Protein AF-A0A924TC15-F1 (afdb_monomer)

Radius of gyration: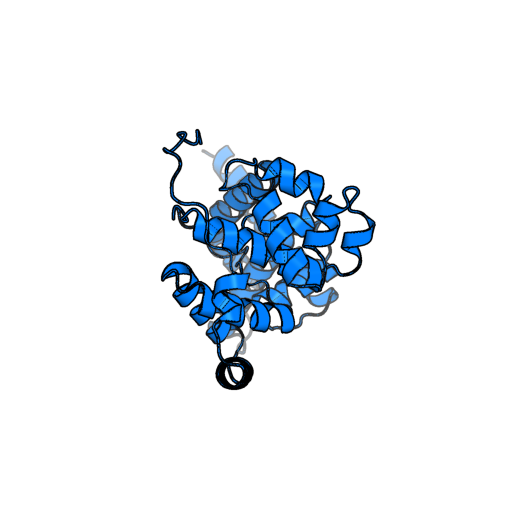 21.15 Å; Cα contacts (8 Å, |Δi|>4): 260; chains: 1; bounding box: 58×39×65 Å

Secondary structure (DSSP, 8-state):
--------PPPPPPHHHHHHTS-HHHHHHHHHHHHTS-HHHHHHHHHHHHHTT-HHHHHHHHHHHHHTT--SS-TTS---S----HHHHHHHHHHHHHHHHHH-TTGGGG---HHHHHHT-S-HHHHHHHHHHHHGGGTS-HHHHHHHTT--HHHHHH-SS---HHHHHHHHHHHHHHHHHHHHGGGGHHHHTTSTT--HHHHHHHHHHHHHHHHHHTTTTS-HHHHHHHHHHHHS----HHHHHHHHHHHHHHHHHHHHHHHHHHH--

Foldseek 3Di:
DDDDPDDDDDQADFLVVVQVPDDVVNLVVLLVVLVPDDLVVLLVQLVVCLVVVVLNSNVSSLVSLLVVVAQNPPLPDPPDPDDDDLNSLLSLLLSLLQSCLSVPVPLLVVQDDPLLSQCSDPPVVSVRVSSSVCCVSVPHDLVVSLVNSVDDLLSLSSGDNNDDPVSVVLSVVLSVCLVVLLVLVCVVVVVVVPDPPCDVVNVVVLSVLLSLLVSLCSSDVNQLVSSQSVSCSVPVDGDDSVRSNVSPVVSVVSVVVVVVVVVVVVVVD

Structure (mmCIF, N/CA/C/O backbone):
data_AF-A0A924TC15-F1
#
_entry.id   AF-A0A924TC15-F1
#
loop_
_atom_site.group_PDB
_atom_site.id
_atom_site.type_symbol
_atom_site.label_atom_id
_atom_site.label_alt_id
_atom_site.label_comp_id
_atom_site.label_asym_id
_atom_site.label_entity_id
_atom_site.label_seq_id
_atom_site.pdbx_PDB_ins_code
_atom_site.Cartn_x
_atom_site.Cartn_y
_atom_site.Cartn_z
_atom_site.occupancy
_atom_site.B_iso_or_equiv
_atom_site.auth_seq_id
_atom_site.auth_comp_id
_atom_site.auth_asym_id
_atom_site.auth_atom_id
_atom_site.pdbx_PDB_model_num
ATOM 1 N N . MET A 1 1 ? 20.883 8.774 8.644 1.00 39.97 1 MET A N 1
ATOM 2 C CA . MET A 1 1 ? 21.122 7.554 7.840 1.00 39.97 1 MET A CA 1
ATOM 3 C C . MET A 1 1 ? 21.986 7.964 6.662 1.00 39.97 1 MET A C 1
ATOM 5 O O . MET A 1 1 ? 21.478 8.424 5.647 1.00 39.97 1 MET A O 1
ATOM 9 N N . THR A 1 2 ? 23.293 7.932 6.878 1.00 28.11 2 THR A N 1
ATOM 10 C CA . THR A 1 2 ? 24.316 8.294 5.897 1.00 28.11 2 THR A CA 1
ATOM 11 C C . THR A 1 2 ? 24.522 7.062 5.023 1.00 28.11 2 THR A C 1
ATOM 13 O O . THR A 1 2 ? 24.913 6.015 5.531 1.00 28.11 2 THR A O 1
ATOM 16 N N . TYR A 1 3 ? 24.149 7.129 3.746 1.00 34.75 3 TYR A N 1
ATOM 17 C CA . TYR A 1 3 ? 24.368 6.014 2.826 1.00 34.75 3 TYR A CA 1
ATOM 18 C C . TYR A 1 3 ? 25.846 6.024 2.435 1.00 34.75 3 TYR A C 1
ATOM 20 O O . TYR A 1 3 ? 26.280 6.924 1.719 1.00 34.75 3 TYR A O 1
ATOM 28 N N . ALA A 1 4 ? 26.620 5.062 2.941 1.00 35.38 4 ALA A N 1
ATOM 29 C CA . ALA A 1 4 ? 27.976 4.825 2.466 1.00 35.38 4 ALA A CA 1
ATOM 30 C C . ALA A 1 4 ? 27.928 4.555 0.953 1.00 35.38 4 ALA A C 1
ATOM 32 O O . ALA A 1 4 ? 27.116 3.752 0.483 1.00 35.38 4 ALA A O 1
ATOM 33 N N . LEU A 1 5 ? 28.762 5.266 0.193 1.00 38.78 5 LEU A N 1
ATOM 34 C CA . LEU A 1 5 ? 28.903 5.079 -1.247 1.00 38.78 5 LEU A CA 1
ATOM 35 C C . LEU A 1 5 ? 29.581 3.726 -1.484 1.00 38.78 5 LEU A C 1
ATOM 37 O O . LEU A 1 5 ? 30.797 3.601 -1.408 1.00 38.78 5 LEU A O 1
ATOM 41 N N . SER A 1 6 ? 28.762 2.699 -1.705 1.00 38.88 6 SER A N 1
ATOM 42 C CA . SER A 1 6 ? 29.212 1.379 -2.136 1.00 38.88 6 SER A CA 1
ATOM 43 C C . SER A 1 6 ? 29.854 1.487 -3.523 1.00 38.88 6 SER A C 1
ATOM 45 O O . SER A 1 6 ? 29.351 2.203 -4.396 1.00 38.88 6 SER A O 1
ATOM 47 N N . THR A 1 7 ? 30.972 0.781 -3.701 1.00 47.69 7 THR A N 1
ATOM 48 C CA . THR A 1 7 ? 31.630 0.451 -4.974 1.00 47.69 7 THR A CA 1
ATOM 49 C C . THR A 1 7 ? 30.580 0.180 -6.062 1.00 47.69 7 THR A C 1
ATOM 51 O O . THR A 1 7 ? 29.562 -0.434 -5.739 1.00 47.69 7 THR A O 1
ATOM 54 N N . PRO A 1 8 ? 30.757 0.616 -7.328 1.00 51.06 8 PRO A N 1
ATOM 55 C CA . PRO A 1 8 ? 29.760 0.377 -8.370 1.00 51.06 8 PRO A CA 1
ATOM 56 C C . PRO A 1 8 ? 29.571 -1.130 -8.585 1.00 51.06 8 PRO A C 1
ATOM 58 O O . PRO A 1 8 ? 30.341 -1.775 -9.289 1.00 51.06 8 PRO A O 1
ATOM 61 N N . GLY A 1 9 ? 28.553 -1.689 -7.928 1.00 61.44 9 GLY A N 1
ATOM 62 C CA . GLY A 1 9 ? 28.076 -3.041 -8.165 1.00 61.44 9 GLY A CA 1
ATOM 63 C C . GLY A 1 9 ? 27.521 -3.170 -9.581 1.00 61.44 9 GLY A C 1
ATOM 64 O O . GLY A 1 9 ? 27.269 -2.169 -10.257 1.00 61.44 9 GLY A O 1
ATOM 65 N N . ALA A 1 10 ? 27.333 -4.411 -10.028 1.00 70.88 10 ALA A N 1
ATOM 66 C CA . ALA A 1 10 ? 26.709 -4.692 -11.315 1.00 70.88 10 ALA A CA 1
ATOM 67 C C . ALA A 1 10 ? 25.379 -3.917 -11.461 1.00 70.88 10 ALA A C 1
ATOM 69 O O . ALA A 1 10 ? 24.630 -3.806 -10.483 1.00 70.88 10 ALA A O 1
ATOM 70 N N . PRO A 1 11 ? 25.079 -3.372 -12.656 1.00 79.00 11 PRO A N 1
ATOM 71 C CA . PRO A 1 11 ? 23.856 -2.609 -12.879 1.00 79.00 11 PRO A CA 1
ATOM 72 C C . PRO A 1 11 ? 22.627 -3.475 -12.593 1.00 79.00 11 PRO A C 1
ATOM 74 O O . PRO A 1 11 ? 22.618 -4.675 -12.885 1.00 79.00 11 PRO A O 1
ATOM 77 N N . VAL A 1 12 ? 21.569 -2.869 -12.047 1.00 85.31 12 VAL A N 1
ATOM 78 C CA . VAL A 1 12 ? 20.345 -3.609 -11.713 1.00 85.31 12 VAL A CA 1
ATOM 79 C C . VAL A 1 12 ? 19.746 -4.235 -12.969 1.00 85.31 12 VAL A C 1
ATOM 81 O O . VAL A 1 12 ? 19.416 -3.541 -13.934 1.00 85.31 12 VAL A O 1
ATOM 84 N N . GLN A 1 13 ? 19.522 -5.552 -12.945 1.00 85.50 13 GLN A N 1
ATOM 85 C CA . GLN A 1 13 ? 18.836 -6.223 -14.044 1.00 85.50 13 GLN A CA 1
ATOM 86 C C . GLN A 1 13 ? 17.373 -5.734 -14.138 1.00 85.50 13 GLN A C 1
ATOM 88 O O . GLN A 1 13 ? 16.645 -5.817 -13.140 1.00 85.50 13 GLN A O 1
ATOM 93 N N . PRO A 1 14 ? 16.899 -5.259 -15.308 1.00 84.19 14 PRO A N 1
ATOM 94 C CA . PRO A 1 14 ? 15.526 -4.781 -15.464 1.00 84.19 14 PRO A CA 1
ATOM 95 C C . PRO A 1 14 ? 14.491 -5.910 -15.341 1.00 84.19 14 PRO A C 1
ATOM 97 O O . PRO A 1 14 ? 14.643 -6.959 -15.971 1.00 84.19 14 PRO A O 1
ATOM 100 N N . LEU A 1 15 ? 13.382 -5.657 -14.633 1.00 84.69 15 LEU A N 1
ATOM 101 C CA . LEU A 1 15 ? 12.249 -6.592 -14.521 1.00 84.69 15 LEU A CA 1
ATOM 102 C C . LEU A 1 15 ? 11.675 -7.003 -15.887 1.00 84.69 15 LEU A C 1
ATOM 104 O O . LEU A 1 15 ? 11.370 -8.174 -16.091 1.00 84.69 15 LEU A O 1
ATOM 108 N N . ALA A 1 16 ? 11.612 -6.074 -16.848 1.00 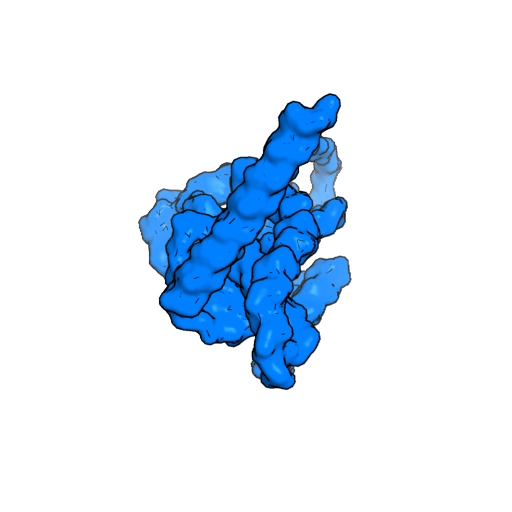82.12 16 ALA A N 1
ATOM 109 C CA . ALA A 1 16 ? 11.134 -6.354 -18.204 1.00 82.12 16 ALA A CA 1
ATOM 110 C C . ALA A 1 16 ? 11.874 -7.532 -18.863 1.00 82.12 16 ALA A C 1
ATOM 112 O O . ALA A 1 16 ? 11.246 -8.409 -19.450 1.00 82.12 16 ALA A O 1
ATOM 113 N N . ARG A 1 17 ? 13.207 -7.597 -18.713 1.00 84.12 17 ARG A N 1
ATOM 114 C CA . ARG A 1 17 ? 14.017 -8.690 -19.279 1.00 84.12 17 ARG A CA 1
ATOM 115 C C . ARG A 1 17 ? 13.732 -10.027 -18.605 1.00 84.12 17 ARG A C 1
ATOM 117 O O . ARG A 1 17 ? 13.800 -11.068 -19.247 1.00 84.12 17 ARG A O 1
ATOM 124 N N . LEU A 1 18 ? 13.416 -10.003 -17.312 1.00 82.94 18 LEU A N 1
ATOM 125 C CA . LEU A 1 18 ? 13.091 -11.210 -16.561 1.00 82.94 18 LEU A CA 1
ATOM 126 C C . LEU A 1 18 ? 11.758 -11.823 -17.010 1.00 82.94 18 LEU A C 1
ATOM 128 O O . LEU A 1 18 ? 11.625 -13.044 -16.975 1.00 82.94 18 LEU A O 1
ATOM 132 N N . VAL A 1 19 ? 10.801 -11.001 -17.447 1.00 78.19 19 VAL A N 1
ATOM 133 C CA . VAL A 1 19 ? 9.482 -11.470 -17.900 1.00 78.19 19 VAL A CA 1
ATOM 134 C C . VAL A 1 19 ? 9.447 -11.822 -19.383 1.00 78.19 19 VAL A C 1
ATOM 136 O O . VAL A 1 19 ? 8.769 -12.775 -19.746 1.00 78.19 19 VAL A O 1
ATOM 139 N N . GLN A 1 20 ? 10.237 -11.153 -20.229 1.00 82.88 20 GLN A N 1
ATOM 140 C CA . GLN A 1 20 ? 10.357 -11.499 -21.656 1.00 82.88 20 GLN A CA 1
ATOM 141 C C . GLN A 1 20 ? 10.799 -12.952 -21.902 1.00 82.88 20 GLN A C 1
ATOM 143 O O . GLN A 1 20 ? 10.477 -13.520 -22.938 1.00 82.88 20 GLN A O 1
ATOM 148 N N . GLY A 1 21 ? 11.517 -13.563 -20.956 1.00 80.38 21 GLY A N 1
ATOM 149 C CA . GLY A 1 21 ? 11.932 -14.966 -21.036 1.00 80.38 21 GLY A CA 1
ATOM 150 C C . GLY A 1 21 ? 10.896 -15.981 -20.537 1.00 80.38 21 GLY A C 1
ATOM 151 O O . GLY A 1 21 ? 11.237 -17.155 -20.400 1.00 80.38 21 GLY A O 1
ATOM 152 N N . ILE A 1 22 ? 9.677 -15.560 -20.184 1.00 84.69 22 ILE A N 1
ATOM 153 C CA . ILE A 1 22 ? 8.617 -16.461 -19.716 1.00 84.69 22 ILE A CA 1
ATOM 154 C C . ILE A 1 22 ? 7.722 -16.824 -20.899 1.00 84.69 22 ILE A C 1
ATOM 156 O O . ILE A 1 22 ? 7.193 -15.950 -21.581 1.00 84.69 22 ILE A O 1
ATOM 160 N N . ALA A 1 23 ? 7.539 -18.124 -21.120 1.00 87.75 23 ALA A N 1
ATOM 161 C CA . ALA A 1 23 ? 6.655 -18.618 -22.163 1.00 87.75 23 ALA A CA 1
ATOM 162 C C . ALA A 1 23 ? 5.187 -18.187 -21.896 1.00 87.75 23 ALA A C 1
ATOM 164 O O . ALA A 1 23 ? 4.758 -18.199 -20.735 1.00 87.75 23 ALA A O 1
ATOM 165 N N . PRO A 1 24 ? 4.417 -17.777 -22.926 1.00 87.75 24 PRO A N 1
ATOM 166 C CA . PRO A 1 24 ? 3.067 -17.236 -22.741 1.00 87.75 24 PRO A CA 1
ATOM 167 C C . PRO A 1 24 ? 2.095 -18.181 -22.021 1.00 87.75 24 PRO A C 1
ATOM 169 O O . PRO A 1 24 ? 1.327 -17.745 -21.168 1.00 87.75 24 PRO A O 1
ATOM 172 N N . ASP A 1 25 ? 2.167 -19.479 -22.306 1.00 90.62 25 ASP A N 1
ATOM 173 C CA . ASP A 1 25 ? 1.400 -20.542 -21.646 1.00 90.62 25 ASP A CA 1
ATOM 174 C C . ASP A 1 25 ? 1.631 -20.565 -20.126 1.00 90.62 25 ASP A C 1
ATOM 176 O O . ASP A 1 25 ? 0.685 -20.680 -19.345 1.00 90.62 25 ASP A O 1
ATOM 180 N N . LYS A 1 26 ? 2.878 -20.361 -19.686 1.00 90.19 26 LYS A N 1
ATOM 181 C CA . LYS A 1 26 ? 3.226 -20.277 -18.262 1.00 90.19 26 LYS A CA 1
ATOM 182 C C . LYS A 1 26 ? 2.665 -19.021 -17.607 1.00 90.19 26 LYS A C 1
ATOM 184 O O . LYS A 1 26 ? 2.287 -19.078 -16.438 1.00 90.19 26 LYS A O 1
ATOM 189 N N . LEU A 1 27 ? 2.600 -17.902 -18.332 1.00 86.88 27 LEU A N 1
ATOM 190 C CA . LEU A 1 27 ? 1.960 -16.681 -17.832 1.00 86.88 27 LEU A CA 1
ATOM 191 C C . LEU A 1 27 ? 0.450 -16.874 -17.677 1.00 86.88 27 LEU A C 1
ATOM 193 O O . LEU A 1 27 ? -0.097 -16.488 -16.647 1.00 86.88 27 LEU A O 1
ATOM 197 N N . VAL A 1 28 ? -0.204 -17.527 -18.642 1.00 89.38 28 VAL A N 1
ATOM 198 C CA . VAL A 1 28 ? -1.635 -17.860 -18.562 1.00 89.38 28 VAL A CA 1
ATOM 199 C C . VAL A 1 28 ? -1.907 -18.800 -17.388 1.00 89.38 28 VAL A C 1
ATOM 201 O O . VAL A 1 28 ? -2.755 -18.498 -16.553 1.00 89.38 28 VAL A O 1
ATOM 204 N N . ALA A 1 29 ? -1.142 -19.887 -17.252 1.00 90.81 29 ALA A N 1
ATOM 205 C CA . ALA A 1 29 ? -1.287 -20.822 -16.137 1.00 90.81 29 ALA A CA 1
ATOM 206 C C . ALA A 1 29 ? -1.070 -20.140 -14.774 1.00 90.81 29 ALA A C 1
ATOM 208 O O . ALA A 1 29 ? -1.815 -20.386 -13.822 1.00 90.81 29 ALA A O 1
ATOM 209 N N . ALA A 1 30 ? -0.079 -19.245 -14.678 1.00 91.69 30 ALA A N 1
ATOM 210 C CA . ALA A 1 30 ? 0.141 -18.443 -13.481 1.00 91.69 30 ALA A CA 1
ATOM 211 C C . ALA A 1 30 ? -1.049 -17.516 -13.198 1.00 91.69 30 ALA A C 1
ATOM 213 O O . ALA A 1 30 ? -1.511 -17.473 -12.061 1.00 91.69 30 ALA A O 1
ATOM 214 N N . ALA A 1 31 ? -1.584 -16.822 -14.205 1.00 90.06 31 ALA A N 1
ATOM 215 C CA . ALA A 1 31 ? -2.750 -15.957 -14.049 1.00 90.06 31 ALA A CA 1
ATOM 216 C C . ALA A 1 31 ? -3.981 -16.739 -13.560 1.00 90.06 31 ALA A C 1
ATOM 218 O O . ALA A 1 31 ? -4.626 -16.312 -12.603 1.00 90.06 31 ALA A O 1
ATOM 219 N N . THR A 1 32 ? -4.258 -17.919 -14.127 1.00 92.00 32 THR A N 1
ATOM 220 C CA . THR A 1 32 ? -5.349 -18.803 -13.682 1.00 92.00 32 THR A CA 1
ATOM 221 C C . THR A 1 32 ? -5.173 -19.238 -12.227 1.00 92.00 32 THR A C 1
ATOM 223 O O . THR A 1 32 ? -6.112 -19.150 -11.436 1.00 92.00 32 THR A O 1
ATOM 226 N N . LEU A 1 33 ? -3.964 -19.655 -11.839 1.00 94.44 33 LEU A N 1
ATOM 227 C CA . LEU A 1 33 ? -3.671 -20.028 -10.455 1.00 94.44 33 LEU A CA 1
ATOM 228 C C . LEU A 1 33 ? -3.836 -18.841 -9.498 1.00 94.44 33 LEU A C 1
ATOM 230 O O . LEU A 1 33 ? -4.377 -18.992 -8.407 1.00 94.44 33 LEU A O 1
ATOM 234 N N . LEU A 1 34 ? -3.355 -17.655 -9.872 1.00 95.06 34 LEU A N 1
ATOM 235 C CA . LEU A 1 34 ? -3.476 -16.467 -9.029 1.00 95.06 34 LEU A CA 1
ATOM 236 C C . LEU A 1 34 ? -4.934 -16.014 -8.917 1.00 95.06 34 LEU A C 1
ATOM 238 O O . LEU A 1 34 ? -5.341 -15.590 -7.835 1.00 95.06 34 LEU A O 1
ATOM 242 N N . ALA A 1 35 ? -5.733 -16.174 -9.978 1.00 93.06 35 ALA A N 1
ATOM 243 C CA . ALA A 1 35 ? -7.165 -15.895 -9.980 1.00 93.06 35 ALA A CA 1
ATOM 244 C C . ALA A 1 35 ? -7.916 -16.688 -8.895 1.00 93.06 35 ALA A C 1
ATOM 246 O O . ALA A 1 35 ? -8.784 -16.123 -8.233 1.00 93.06 35 ALA A O 1
ATOM 247 N N . SER A 1 36 ? -7.531 -17.942 -8.638 1.00 94.50 36 SER A N 1
ATOM 248 C CA . SER A 1 36 ? -8.195 -18.799 -7.644 1.00 94.50 36 SER A CA 1
ATOM 249 C C . SER A 1 36 ? -7.777 -18.544 -6.190 1.00 94.50 36 SER A C 1
ATOM 251 O O . SER A 1 36 ? -8.364 -19.119 -5.275 1.00 94.50 36 SER A O 1
ATOM 253 N N . LEU A 1 37 ? -6.731 -17.752 -5.941 1.00 95.62 37 LEU A N 1
ATOM 254 C CA . LEU A 1 37 ? -6.276 -17.452 -4.582 1.00 95.62 37 LEU A CA 1
ATOM 255 C C . LEU A 1 37 ? -7.075 -16.299 -3.979 1.00 95.62 37 LEU A C 1
ATOM 257 O O . LEU A 1 37 ? -7.426 -15.355 -4.679 1.00 95.62 37 LEU A O 1
ATOM 261 N N . ASP A 1 38 ? -7.311 -16.332 -2.669 1.00 93.25 38 ASP A N 1
ATOM 262 C CA . ASP A 1 38 ? -7.845 -15.179 -1.942 1.00 93.25 38 ASP A CA 1
ATOM 263 C C . ASP A 1 38 ? -6.783 -14.073 -1.749 1.00 93.25 38 ASP A C 1
ATOM 265 O O . ASP A 1 38 ? -5.592 -14.238 -2.045 1.00 93.25 38 ASP A O 1
ATOM 269 N N . ARG A 1 39 ? -7.233 -12.912 -1.257 1.00 91.62 39 ARG A N 1
ATOM 270 C CA . ARG A 1 39 ? -6.389 -11.734 -1.005 1.00 91.62 39 ARG A CA 1
ATOM 271 C C . ARG A 1 39 ? -5.212 -12.059 -0.079 1.00 91.62 39 ARG A C 1
ATOM 273 O O . ARG A 1 39 ? -4.082 -11.686 -0.390 1.00 91.62 39 ARG A O 1
ATOM 280 N N . ASP A 1 40 ? -5.458 -12.719 1.049 1.00 90.69 40 ASP A N 1
ATOM 281 C CA . ASP A 1 40 ? -4.431 -12.946 2.070 1.00 90.69 40 ASP A CA 1
ATOM 282 C C . ASP A 1 40 ? -3.375 -13.954 1.594 1.00 90.69 40 ASP A C 1
ATOM 284 O O . ASP A 1 40 ? -2.179 -13.737 1.801 1.00 90.69 40 ASP A O 1
ATOM 288 N N . ARG A 1 41 ? -3.783 -14.990 0.852 1.00 94.12 41 ARG A N 1
ATOM 289 C CA . ARG A 1 41 ? -2.879 -15.950 0.204 1.00 94.12 41 ARG A CA 1
ATOM 290 C C . ARG A 1 41 ? -2.022 -15.299 -0.876 1.00 94.12 41 ARG A C 1
ATOM 292 O O . ARG A 1 41 ? -0.828 -15.593 -0.944 1.00 94.12 41 ARG A O 1
ATOM 299 N N . LEU A 1 42 ? -2.592 -14.427 -1.714 1.00 93.75 42 LEU A N 1
ATOM 300 C CA . LEU A 1 42 ? -1.811 -13.685 -2.714 1.00 93.75 42 LEU A CA 1
ATOM 301 C C . LEU A 1 42 ? -0.749 -12.816 -2.055 1.00 93.75 42 LEU A C 1
ATOM 303 O O . LEU A 1 42 ? 0.412 -12.820 -2.458 1.00 93.75 42 LEU A O 1
ATOM 307 N N . LEU A 1 43 ? -1.150 -12.092 -1.021 1.00 92.06 43 LEU A N 1
ATOM 308 C CA . LEU A 1 43 ? -0.274 -11.202 -0.293 1.00 92.06 43 LEU A CA 1
ATOM 309 C C . LEU A 1 43 ? 0.869 -11.941 0.418 1.00 92.06 43 LEU A C 1
ATOM 311 O O . LEU A 1 43 ? 2.013 -11.484 0.401 1.00 92.06 43 LEU A O 1
ATOM 315 N N . ASP A 1 44 ? 0.570 -13.077 1.041 1.00 91.81 44 ASP A N 1
ATOM 316 C CA . ASP A 1 44 ? 1.576 -13.927 1.667 1.00 91.81 44 ASP A CA 1
ATOM 317 C C . ASP A 1 44 ? 2.560 -14.498 0.630 1.00 91.81 44 ASP A C 1
ATOM 319 O O . ASP A 1 44 ? 3.778 -14.416 0.812 1.00 91.81 44 ASP A O 1
ATOM 323 N N . ARG A 1 45 ? 2.058 -14.983 -0.515 1.00 94.44 45 ARG A N 1
ATOM 324 C CA . ARG A 1 45 ? 2.913 -15.432 -1.625 1.00 94.44 45 ARG A CA 1
ATOM 325 C C . ARG A 1 45 ? 3.787 -14.307 -2.169 1.00 94.44 45 ARG A C 1
ATOM 327 O O . ARG A 1 45 ? 4.979 -14.531 -2.359 1.00 94.44 45 ARG A O 1
ATOM 334 N N . PHE A 1 46 ? 3.238 -13.106 -2.359 1.00 94.06 46 PHE A N 1
ATOM 335 C CA . PHE A 1 46 ? 4.008 -11.938 -2.788 1.00 94.06 46 PHE A CA 1
ATOM 336 C C . PHE A 1 46 ? 5.176 -11.672 -1.836 1.00 94.06 46 PHE A C 1
ATOM 338 O O . PHE A 1 46 ? 6.319 -11.582 -2.280 1.00 94.06 46 PHE A O 1
ATOM 345 N N . ARG A 1 47 ? 4.910 -11.607 -0.522 1.00 91.62 47 ARG A N 1
ATOM 346 C CA . ARG A 1 47 ? 5.947 -11.379 0.497 1.00 91.62 47 ARG A CA 1
ATOM 347 C C . ARG A 1 47 ? 7.031 -12.447 0.437 1.00 91.62 47 ARG A C 1
ATOM 349 O O . ARG A 1 47 ? 8.209 -12.101 0.392 1.00 91.62 47 ARG A O 1
ATOM 356 N N . ARG A 1 48 ? 6.648 -13.728 0.402 1.00 92.62 48 ARG A N 1
ATOM 357 C CA . ARG A 1 48 ? 7.600 -14.845 0.316 1.00 92.62 48 ARG A CA 1
ATOM 358 C C . ARG A 1 48 ? 8.464 -14.752 -0.942 1.00 92.62 48 ARG A C 1
ATOM 360 O O . ARG A 1 48 ? 9.685 -14.808 -0.836 1.00 92.62 48 ARG A O 1
ATOM 367 N N . SER A 1 49 ? 7.861 -14.534 -2.112 1.00 94.00 49 SER A N 1
ATOM 368 C CA . SER A 1 49 ? 8.597 -14.383 -3.373 1.00 94.00 49 SER A CA 1
ATOM 369 C C . SER A 1 49 ? 9.524 -13.166 -3.372 1.00 94.00 49 SER A C 1
ATOM 371 O O . SER A 1 49 ? 10.671 -13.276 -3.797 1.00 94.00 49 SER A O 1
ATOM 373 N N . PHE A 1 50 ? 9.062 -12.023 -2.863 1.00 93.12 50 PHE A N 1
ATOM 374 C CA . PHE A 1 50 ? 9.845 -10.792 -2.799 1.00 93.12 50 PHE A CA 1
ATOM 375 C C . PHE A 1 50 ? 11.053 -10.917 -1.859 1.00 93.12 50 PHE A C 1
ATOM 377 O O . PHE A 1 50 ? 12.173 -10.553 -2.227 1.00 93.12 50 PHE A O 1
ATOM 384 N N . HIS A 1 51 ? 10.857 -11.479 -0.663 1.00 91.00 51 HIS A N 1
ATOM 385 C CA . HIS A 1 51 ? 11.940 -11.690 0.300 1.00 91.00 51 HIS A CA 1
ATOM 386 C C . HIS A 1 51 ? 12.939 -12.762 -0.150 1.00 91.00 51 HIS A C 1
ATOM 388 O O . HIS A 1 51 ? 14.124 -12.620 0.131 1.00 91.00 51 HIS A O 1
ATOM 394 N N . ALA A 1 52 ? 12.497 -13.767 -0.911 1.00 92.69 52 ALA A N 1
ATOM 395 C CA . ALA A 1 52 ? 13.369 -14.766 -1.534 1.00 92.69 52 ALA A CA 1
ATOM 396 C C . ALA A 1 52 ? 14.091 -14.263 -2.806 1.00 92.69 52 ALA A C 1
ATOM 398 O O . ALA A 1 52 ? 14.709 -15.057 -3.509 1.00 92.69 52 ALA A O 1
ATOM 399 N N . ASN A 1 53 ? 13.974 -12.972 -3.148 1.00 92.31 53 ASN A N 1
ATOM 400 C CA . ASN A 1 53 ? 14.467 -12.374 -4.396 1.00 92.31 53 ASN A CA 1
ATOM 401 C C . ASN A 1 53 ? 13.988 -13.107 -5.670 1.00 92.31 53 ASN A C 1
ATOM 403 O O . ASN A 1 53 ? 14.630 -13.058 -6.719 1.00 92.31 53 ASN A O 1
ATOM 407 N N . ASN A 1 54 ? 12.825 -13.768 -5.618 1.00 94.00 54 ASN A N 1
ATOM 408 C CA . ASN A 1 54 ? 12.176 -14.335 -6.797 1.00 94.00 54 ASN A CA 1
ATOM 409 C C . ASN A 1 54 ? 11.393 -13.232 -7.524 1.00 94.00 54 ASN A C 1
ATOM 411 O O . ASN A 1 54 ? 10.163 -13.149 -7.465 1.00 94.00 54 ASN A O 1
ATOM 415 N N . ARG A 1 55 ? 12.147 -12.353 -8.189 1.00 93.62 55 ARG A N 1
ATOM 416 C CA . ARG A 1 55 ? 11.663 -11.105 -8.800 1.00 93.62 55 ARG A CA 1
ATOM 417 C C . ARG A 1 55 ? 10.574 -11.333 -9.855 1.00 93.62 55 ARG A C 1
ATOM 419 O O . ARG A 1 55 ? 9.617 -10.569 -9.921 1.00 93.62 55 ARG A O 1
ATOM 426 N N . ARG A 1 56 ? 10.669 -12.419 -10.638 1.00 92.38 56 ARG A N 1
ATOM 427 C CA . ARG A 1 56 ? 9.656 -12.799 -11.646 1.00 92.38 56 ARG A CA 1
ATOM 428 C C . ARG A 1 56 ? 8.316 -13.125 -11.001 1.00 92.38 56 ARG A C 1
ATOM 430 O O . ARG A 1 56 ? 7.307 -12.529 -11.361 1.00 92.38 56 ARG A O 1
ATOM 437 N N . ALA A 1 57 ? 8.315 -14.050 -10.040 1.00 93.06 57 ALA A N 1
ATOM 438 C CA . ALA A 1 57 ? 7.093 -14.433 -9.343 1.00 93.06 57 ALA A CA 1
ATOM 439 C C . ALA A 1 57 ? 6.496 -13.236 -8.591 1.00 93.06 57 ALA A C 1
ATOM 441 O O . ALA A 1 57 ? 5.294 -13.002 -8.675 1.00 93.06 57 ALA A O 1
ATOM 442 N N . ALA A 1 58 ? 7.336 -12.440 -7.920 1.00 94.81 58 ALA A N 1
ATOM 443 C CA . ALA A 1 58 ? 6.896 -11.240 -7.217 1.00 94.81 58 ALA A CA 1
ATOM 444 C C . ALA A 1 58 ? 6.204 -10.232 -8.153 1.00 94.81 58 ALA A C 1
ATOM 446 O O . ALA A 1 58 ? 5.160 -9.706 -7.776 1.00 94.81 58 ALA A O 1
ATOM 447 N N . LEU A 1 59 ? 6.716 -10.013 -9.372 1.00 93.25 59 LEU A N 1
ATOM 448 C CA . LEU A 1 59 ? 6.094 -9.111 -10.347 1.00 93.25 59 LEU A CA 1
ATOM 449 C C . LEU A 1 59 ? 4.710 -9.590 -10.797 1.00 93.25 59 LEU A C 1
ATOM 451 O O . LEU A 1 59 ? 3.764 -8.808 -10.769 1.00 93.25 59 LEU A O 1
ATOM 455 N N . VAL A 1 60 ? 4.578 -10.870 -11.158 1.00 93.50 60 VAL A N 1
ATOM 456 C CA . VAL A 1 60 ? 3.295 -11.434 -11.618 1.00 93.50 60 VAL A CA 1
ATOM 457 C C . VAL A 1 60 ? 2.253 -11.412 -10.493 1.00 93.50 60 VAL A C 1
ATOM 459 O O . VAL A 1 60 ? 1.098 -11.060 -10.714 1.00 93.50 60 VAL A O 1
ATOM 462 N N . ILE A 1 61 ? 2.657 -11.728 -9.257 1.00 95.44 61 ILE A N 1
ATOM 463 C CA . ILE A 1 61 ? 1.754 -11.651 -8.100 1.00 95.44 61 ILE A CA 1
ATOM 464 C C . ILE A 1 61 ? 1.391 -10.189 -7.788 1.00 95.44 61 ILE A C 1
ATOM 466 O O . ILE A 1 61 ? 0.246 -9.911 -7.436 1.00 95.44 61 ILE A O 1
ATOM 470 N N . ALA A 1 62 ? 2.333 -9.249 -7.927 1.00 95.00 62 ALA A N 1
ATOM 471 C CA . ALA A 1 62 ? 2.063 -7.826 -7.740 1.00 95.00 62 ALA A CA 1
ATOM 472 C C . ALA A 1 62 ? 1.006 -7.312 -8.726 1.00 95.00 62 ALA A C 1
ATOM 474 O O . ALA A 1 62 ? 0.128 -6.561 -8.312 1.00 95.00 62 ALA A O 1
ATOM 475 N N . ASP A 1 63 ? 1.041 -7.745 -9.989 1.00 93.75 63 ASP A N 1
ATOM 476 C CA . ASP A 1 63 ? -0.008 -7.417 -10.962 1.00 93.75 63 ASP A CA 1
ATOM 477 C C . ASP A 1 63 ? -1.378 -7.927 -10.540 1.00 93.75 63 ASP A C 1
ATOM 479 O O . ASP A 1 63 ? -2.319 -7.140 -10.458 1.00 93.75 63 ASP A O 1
ATOM 483 N N . ALA A 1 64 ? -1.470 -9.202 -10.161 1.00 95.50 64 ALA A N 1
ATOM 484 C CA . ALA A 1 64 ? -2.724 -9.780 -9.689 1.00 95.50 64 ALA A CA 1
ATOM 485 C C . ALA A 1 64 ? -3.280 -9.047 -8.450 1.00 95.50 64 ALA A C 1
ATOM 487 O O . ALA A 1 64 ? -4.493 -8.904 -8.294 1.00 95.50 64 ALA A O 1
ATOM 488 N N . LEU A 1 65 ? -2.408 -8.562 -7.558 1.00 95.25 65 LEU A N 1
ATOM 489 C CA . LEU A 1 65 ? -2.813 -7.729 -6.423 1.00 95.25 65 LEU A CA 1
ATOM 490 C C . LEU A 1 65 ? -3.347 -6.367 -6.888 1.00 95.25 65 LEU A C 1
ATOM 492 O O . LEU A 1 65 ? -4.436 -5.969 -6.470 1.00 95.25 65 LEU A O 1
ATOM 496 N N . ILE A 1 66 ? -2.623 -5.679 -7.775 1.00 95.25 66 ILE A N 1
ATOM 497 C CA . ILE A 1 66 ? -2.999 -4.355 -8.293 1.00 95.25 66 ILE A CA 1
ATOM 498 C C . ILE A 1 66 ? -4.335 -4.411 -9.042 1.00 95.25 66 ILE A C 1
ATOM 500 O O . ILE A 1 66 ? -5.170 -3.527 -8.849 1.00 95.25 66 ILE A O 1
ATOM 504 N N . GLU A 1 67 ? -4.560 -5.445 -9.853 1.00 94.44 67 GLU A N 1
ATOM 505 C CA . GLU A 1 67 ? -5.821 -5.677 -10.574 1.00 94.44 67 GLU A CA 1
ATOM 506 C C . GLU A 1 67 ? -7.015 -5.820 -9.624 1.00 94.44 67 GLU A C 1
ATOM 508 O O . GLU A 1 67 ? -8.118 -5.368 -9.925 1.00 94.44 67 GLU A O 1
ATOM 513 N N . ARG A 1 68 ? -6.789 -6.376 -8.430 1.00 92.81 68 ARG A N 1
ATOM 514 C CA . ARG A 1 68 ? -7.800 -6.510 -7.369 1.00 92.81 68 ARG A CA 1
ATOM 515 C C . ARG A 1 68 ? -7.921 -5.269 -6.489 1.00 92.81 68 ARG A C 1
ATOM 517 O O . ARG A 1 68 ? -8.601 -5.302 -5.464 1.00 92.81 68 ARG A O 1
ATOM 524 N N . GLY A 1 69 ? -7.238 -4.184 -6.849 1.00 92.25 69 GLY A N 1
ATOM 525 C CA . GLY A 1 69 ? -7.197 -2.965 -6.055 1.00 92.25 69 GLY A CA 1
ATOM 526 C C . GLY A 1 69 ? -6.454 -3.140 -4.732 1.00 92.25 69 GLY A C 1
ATOM 527 O O . GLY A 1 69 ? -6.763 -2.434 -3.780 1.00 92.25 69 GLY A O 1
ATOM 528 N N . VAL A 1 70 ? -5.499 -4.066 -4.640 1.00 92.12 70 VAL A N 1
ATOM 529 C CA . VAL A 1 70 ? -4.686 -4.292 -3.440 1.00 92.12 70 VAL A CA 1
ATOM 530 C C . VAL A 1 70 ? -3.251 -3.817 -3.705 1.00 92.12 70 VAL A C 1
ATOM 532 O O . VAL A 1 70 ? -2.608 -4.315 -4.629 1.00 92.12 70 VAL A O 1
ATOM 535 N N . PRO A 1 71 ? -2.698 -2.884 -2.910 1.00 90.81 71 PRO A N 1
ATOM 536 C CA . PRO A 1 71 ? -1.316 -2.448 -3.084 1.00 90.81 71 PRO A CA 1
ATOM 537 C C . PRO A 1 71 ? -0.342 -3.594 -2.738 1.00 90.81 71 PRO A C 1
ATOM 539 O O . PRO A 1 71 ? -0.432 -4.143 -1.635 1.00 90.81 71 PRO A O 1
ATOM 542 N N . PRO A 1 72 ? 0.619 -3.947 -3.617 1.00 85.12 72 PRO A N 1
ATOM 543 C CA . PRO A 1 72 ? 1.558 -5.049 -3.367 1.00 85.12 72 PRO A CA 1
ATOM 544 C C . PRO A 1 72 ? 2.472 -4.786 -2.170 1.00 85.12 72 PRO A C 1
ATOM 546 O O . PRO A 1 72 ? 2.728 -5.656 -1.335 1.00 85.12 72 PRO A O 1
ATOM 549 N N . ALA A 1 73 ? 2.960 -3.552 -2.066 1.00 70.56 73 ALA A N 1
ATOM 550 C CA . ALA A 1 73 ? 3.850 -3.149 -1.002 1.00 70.56 73 ALA A CA 1
ATOM 551 C C . ALA A 1 73 ? 3.015 -2.680 0.199 1.00 70.56 73 ALA A C 1
ATOM 553 O O . ALA A 1 73 ? 2.486 -1.574 0.256 1.00 70.56 73 ALA A O 1
ATOM 554 N N . PHE A 1 74 ? 2.852 -3.580 1.162 1.00 64.44 74 PHE A N 1
ATOM 555 C CA . PHE A 1 74 ? 2.060 -3.385 2.370 1.00 64.44 74 PHE A CA 1
ATOM 556 C C . PHE A 1 74 ? 2.494 -2.191 3.229 1.00 64.44 74 PHE A C 1
ATOM 558 O O . PHE A 1 74 ? 3.226 -2.341 4.199 1.00 64.44 74 PHE A O 1
ATOM 565 N N . TRP A 1 75 ? 1.937 -1.021 2.967 1.00 64.75 75 TRP A N 1
ATOM 566 C CA . TRP A 1 75 ? 2.072 0.202 3.756 1.00 64.75 75 TRP A CA 1
ATOM 567 C C . TRP A 1 75 ? 1.815 0.055 5.280 1.00 64.75 75 TRP A C 1
ATOM 569 O O . TRP A 1 75 ? 2.365 0.837 6.058 1.00 64.75 75 TRP A O 1
ATOM 579 N N . HIS A 1 76 ? 1.078 -0.975 5.724 1.00 61.59 76 HIS A N 1
ATOM 580 C CA . HIS A 1 76 ? 0.815 -1.278 7.146 1.00 61.59 76 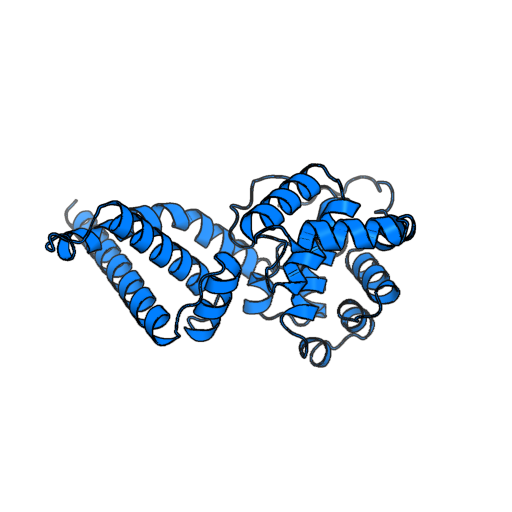HIS A CA 1
ATOM 581 C C . HIS A 1 76 ? 1.707 -2.347 7.781 1.00 61.59 76 HIS A C 1
ATOM 583 O O . HIS A 1 76 ? 1.675 -2.515 9.007 1.00 61.59 76 HIS A O 1
ATOM 589 N N . ALA A 1 77 ? 2.449 -3.120 6.983 1.00 65.25 77 ALA A N 1
ATOM 590 C CA . ALA A 1 77 ? 3.384 -4.070 7.565 1.00 65.25 77 ALA A CA 1
ATOM 591 C C . ALA A 1 77 ? 4.412 -3.268 8.378 1.00 65.25 77 ALA A C 1
ATOM 593 O O . ALA A 1 77 ? 4.832 -2.198 7.918 1.00 65.25 77 ALA A O 1
ATOM 594 N N . PRO A 1 78 ? 4.797 -3.729 9.584 1.00 63.47 78 PRO A N 1
ATOM 595 C CA . PRO A 1 78 ? 5.924 -3.134 10.279 1.00 63.47 78 PRO A CA 1
ATOM 596 C C . PRO A 1 78 ? 7.075 -3.071 9.281 1.00 63.47 78 PRO A C 1
ATOM 598 O O . PRO A 1 78 ? 7.405 -4.085 8.660 1.00 63.47 78 PRO A O 1
ATOM 601 N N . ARG A 1 79 ? 7.641 -1.879 9.059 1.00 64.94 79 ARG A N 1
ATOM 602 C CA . ARG A 1 79 ? 8.894 -1.802 8.312 1.00 64.94 79 ARG A CA 1
ATOM 603 C C . ARG A 1 79 ? 9.903 -2.529 9.175 1.00 64.94 79 ARG A C 1
ATOM 605 O O . ARG A 1 79 ? 10.346 -1.989 10.185 1.00 64.94 79 ARG A O 1
ATOM 612 N N . SER A 1 80 ? 10.198 -3.768 8.810 1.00 56.84 80 SER A N 1
ATOM 613 C CA . SER A 1 80 ? 11.325 -4.462 9.389 1.00 56.84 80 SER A CA 1
ATOM 614 C C . SER A 1 80 ? 12.563 -3.609 9.125 1.00 56.84 80 SER A C 1
ATOM 616 O O . SER A 1 80 ? 12.650 -2.888 8.126 1.00 56.84 80 SER A O 1
ATOM 618 N N . THR A 1 81 ? 13.545 -3.686 10.010 1.00 55.91 81 THR A N 1
ATOM 619 C CA . THR A 1 81 ? 14.879 -3.101 9.814 1.00 55.91 81 THR A CA 1
ATOM 620 C C . THR A 1 81 ? 15.641 -3.750 8.646 1.00 55.91 81 THR A C 1
ATOM 622 O O . THR A 1 81 ? 16.845 -3.559 8.511 1.00 55.91 81 THR A O 1
ATOM 625 N N . VAL A 1 82 ? 14.952 -4.525 7.797 1.00 66.00 82 VAL A N 1
ATOM 626 C CA . VAL A 1 82 ? 15.513 -5.254 6.669 1.00 66.00 82 VAL A CA 1
ATOM 627 C C . VAL A 1 82 ? 16.037 -4.258 5.647 1.00 66.00 82 VAL A C 1
ATOM 629 O O . VAL A 1 82 ? 15.296 -3.475 5.047 1.00 66.00 82 VAL A O 1
ATOM 632 N N . ASN A 1 83 ? 17.344 -4.328 5.438 1.00 81.94 83 ASN A N 1
ATOM 633 C CA . ASN A 1 83 ? 18.016 -3.642 4.354 1.00 81.94 83 ASN A CA 1
ATOM 634 C C . ASN A 1 83 ? 17.703 -4.382 3.051 1.00 81.94 83 ASN A C 1
ATOM 636 O O . ASN A 1 83 ? 18.231 -5.461 2.798 1.00 81.94 83 ASN A O 1
ATOM 640 N N . TYR A 1 84 ? 16.817 -3.810 2.237 1.00 88.62 84 TYR A N 1
ATOM 641 C CA . TYR A 1 84 ? 16.531 -4.334 0.903 1.00 88.62 84 TYR A CA 1
ATOM 642 C C . TYR A 1 84 ? 17.746 -4.204 -0.014 1.00 88.62 84 TYR A C 1
ATOM 644 O O . TYR A 1 84 ? 18.422 -3.168 -0.010 1.00 88.62 84 TYR A O 1
ATOM 652 N N . SER A 1 85 ? 17.970 -5.225 -0.845 1.00 91.88 85 SER A N 1
ATOM 653 C CA . SER A 1 85 ? 18.978 -5.175 -1.904 1.00 91.88 85 SER A CA 1
ATOM 654 C C . SER A 1 85 ? 18.673 -4.058 -2.909 1.00 91.88 85 SER A C 1
ATOM 656 O O . SER A 1 85 ? 17.560 -3.518 -2.971 1.00 91.88 85 SER A O 1
ATOM 658 N N . LEU A 1 86 ? 19.663 -3.700 -3.729 1.00 92.56 86 LEU A N 1
ATOM 659 C CA . LEU A 1 86 ? 19.478 -2.689 -4.769 1.00 92.56 86 LEU A CA 1
ATOM 660 C C . LEU A 1 86 ? 18.364 -3.081 -5.757 1.00 92.56 86 LEU A C 1
ATOM 662 O O . LEU A 1 86 ? 17.547 -2.244 -6.138 1.00 92.56 86 LEU A O 1
ATOM 666 N N . GLU A 1 87 ? 18.290 -4.366 -6.094 1.00 93.62 87 GLU A N 1
ATOM 667 C CA . GLU A 1 87 ? 17.273 -4.950 -6.970 1.00 93.62 87 GLU A CA 1
ATOM 668 C C . GLU A 1 87 ? 15.883 -4.894 -6.337 1.00 93.62 87 GLU A C 1
ATOM 670 O O . GLU A 1 87 ? 14.946 -4.405 -6.958 1.00 93.62 87 GLU A O 1
ATOM 675 N N . GLN A 1 88 ? 15.756 -5.295 -5.068 1.00 92.88 88 GLN A N 1
ATOM 676 C CA . GLN A 1 88 ? 14.492 -5.217 -4.333 1.00 92.88 88 GLN A CA 1
ATOM 677 C C . GLN A 1 88 ? 13.987 -3.775 -4.224 1.00 92.88 88 GLN A C 1
ATOM 679 O O . GLN A 1 88 ? 12.785 -3.528 -4.305 1.00 92.88 88 GLN A O 1
ATOM 684 N N . ARG A 1 89 ? 14.889 -2.797 -4.071 1.00 93.56 89 ARG A N 1
ATOM 685 C CA . ARG A 1 89 ? 14.527 -1.373 -4.088 1.00 93.56 89 ARG A CA 1
ATOM 686 C C . ARG A 1 89 ? 14.052 -0.924 -5.471 1.00 93.56 89 ARG A C 1
ATOM 688 O O . ARG A 1 89 ? 13.063 -0.200 -5.544 1.00 93.56 89 ARG A O 1
ATOM 695 N N . ALA A 1 90 ? 14.704 -1.348 -6.551 1.00 94.38 90 ALA A N 1
ATOM 696 C CA . ALA A 1 90 ? 14.243 -1.054 -7.910 1.00 94.38 90 ALA A CA 1
ATOM 697 C C . ALA A 1 90 ? 12.869 -1.689 -8.204 1.00 94.38 90 ALA A C 1
ATOM 699 O O . ALA A 1 90 ? 12.004 -1.069 -8.829 1.00 94.38 90 ALA A O 1
ATOM 700 N N . ASP A 1 91 ? 12.637 -2.898 -7.698 1.00 94.75 91 ASP A N 1
ATOM 701 C CA . ASP A 1 91 ? 11.362 -3.600 -7.823 1.00 94.75 91 ASP A CA 1
ATOM 702 C C . ASP A 1 91 ? 10.259 -2.890 -7.037 1.00 94.75 91 ASP A C 1
ATOM 704 O O . ASP A 1 91 ? 9.194 -2.630 -7.585 1.00 94.75 91 ASP A O 1
ATOM 708 N N . LEU A 1 92 ? 10.528 -2.478 -5.793 1.00 93.94 92 LEU A N 1
ATOM 709 C CA . LEU A 1 92 ? 9.586 -1.689 -4.992 1.00 93.94 92 LEU A CA 1
ATOM 710 C C . LEU A 1 92 ? 9.214 -0.368 -5.668 1.00 93.94 92 LEU A C 1
ATOM 712 O O . LEU A 1 92 ? 8.041 -0.008 -5.666 1.00 93.94 92 LEU A O 1
ATOM 716 N N . LEU A 1 93 ? 10.179 0.333 -6.279 1.00 95.31 93 LEU A N 1
ATOM 717 C CA . LEU A 1 93 ? 9.882 1.521 -7.085 1.00 95.31 93 LEU A CA 1
ATOM 718 C C . LEU A 1 93 ? 8.893 1.181 -8.205 1.00 95.31 93 LEU A C 1
ATOM 720 O O . LEU A 1 93 ? 7.933 1.911 -8.434 1.00 95.31 93 LEU A O 1
ATOM 724 N N . THR A 1 94 ? 9.140 0.077 -8.904 1.00 95.50 94 THR A N 1
ATOM 725 C CA . THR A 1 94 ? 8.303 -0.379 -10.015 1.00 95.50 94 THR A CA 1
ATOM 726 C C . THR A 1 94 ? 6.890 -0.714 -9.527 1.00 95.50 94 THR A C 1
ATOM 728 O O . THR A 1 94 ? 5.916 -0.231 -10.102 1.00 95.50 94 THR A O 1
ATOM 731 N N . TYR A 1 95 ? 6.757 -1.462 -8.428 1.00 95.50 95 TYR A N 1
ATOM 732 C CA . TYR A 1 95 ? 5.462 -1.804 -7.833 1.00 95.50 95 TYR A CA 1
ATOM 733 C C . TYR A 1 95 ? 4.691 -0.567 -7.366 1.00 95.50 95 TYR A C 1
ATOM 735 O O . TYR A 1 95 ? 3.503 -0.458 -7.663 1.00 95.50 95 TYR A O 1
ATOM 743 N N . ASP A 1 96 ? 5.359 0.386 -6.707 1.00 95.75 96 ASP A N 1
ATOM 744 C CA . ASP A 1 96 ? 4.743 1.643 -6.269 1.00 95.75 96 ASP A CA 1
ATOM 745 C C . ASP A 1 96 ? 4.182 2.432 -7.460 1.00 95.75 96 ASP A C 1
ATOM 747 O O . ASP A 1 96 ? 3.039 2.882 -7.435 1.00 95.75 96 ASP A O 1
ATOM 751 N N . VAL A 1 97 ? 4.957 2.572 -8.539 1.00 96.69 97 VAL A N 1
ATOM 752 C CA . VAL A 1 97 ? 4.524 3.310 -9.735 1.00 96.69 97 VAL A CA 1
ATOM 753 C C . VAL A 1 97 ? 3.369 2.601 -10.446 1.00 96.69 97 VAL A C 1
ATOM 755 O O . VAL A 1 97 ? 2.429 3.262 -10.891 1.00 96.69 97 VAL A O 1
ATOM 758 N N . ARG A 1 98 ? 3.393 1.265 -10.540 1.00 95.69 98 ARG A N 1
ATOM 759 C CA . ARG A 1 98 ? 2.292 0.490 -11.143 1.00 95.69 98 ARG A CA 1
ATOM 760 C C . ARG A 1 98 ? 1.021 0.582 -10.309 1.00 95.69 98 ARG A C 1
ATOM 762 O O . ARG A 1 98 ? -0.061 0.738 -10.875 1.00 95.69 98 ARG A O 1
ATOM 769 N N . TRP A 1 99 ? 1.153 0.563 -8.984 1.00 95.88 99 TRP A N 1
ATOM 770 C CA . TRP A 1 99 ? 0.041 0.826 -8.082 1.00 95.88 99 TRP A CA 1
ATOM 771 C C . TRP A 1 99 ? -0.528 2.231 -8.297 1.00 95.88 99 TRP A C 1
ATOM 773 O O . TRP A 1 99 ? -1.727 2.363 -8.525 1.00 95.88 99 TRP A O 1
ATOM 783 N N . LEU A 1 100 ? 0.316 3.268 -8.322 1.00 96.06 100 LEU A N 1
ATOM 784 C CA . LEU A 1 100 ? -0.118 4.647 -8.568 1.00 96.06 100 LEU A CA 1
ATOM 785 C C . LEU A 1 100 ? -0.851 4.794 -9.906 1.00 96.06 100 LEU A C 1
ATOM 787 O O . LEU A 1 100 ? -1.892 5.442 -9.968 1.00 96.06 100 LEU A O 1
ATOM 791 N N . ARG A 1 101 ? -0.340 4.158 -10.966 1.00 95.75 101 ARG A N 1
ATOM 792 C CA . ARG A 1 101 ? -0.974 4.117 -12.292 1.00 95.75 101 ARG A CA 1
ATOM 793 C C . ARG A 1 101 ? -2.382 3.515 -12.246 1.00 95.75 101 ARG A C 1
ATOM 795 O O . ARG A 1 101 ? -3.259 3.986 -12.966 1.00 95.75 101 ARG A O 1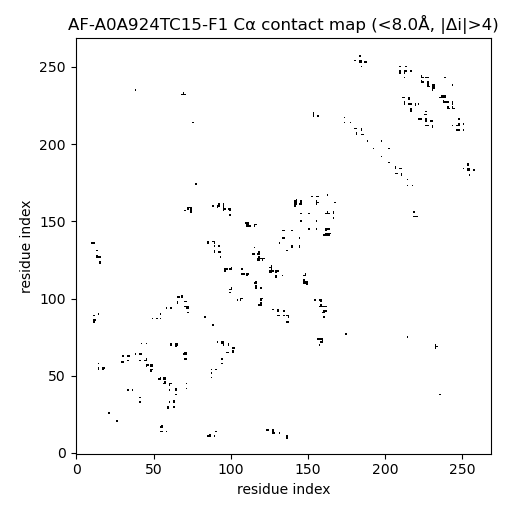
ATOM 802 N N . SER A 1 102 ? -2.584 2.476 -11.437 1.00 95.62 102 SER A N 1
ATOM 803 C CA . SER A 1 102 ? -3.877 1.797 -11.285 1.00 95.62 102 SER A CA 1
ATOM 804 C C . SER A 1 102 ? -4.843 2.584 -10.397 1.00 95.62 102 SER A C 1
ATOM 806 O O . SER A 1 102 ? -5.966 2.874 -10.803 1.00 95.62 102 SER A O 1
ATOM 808 N N . ALA A 1 103 ? -4.392 2.988 -9.208 1.00 94.19 103 ALA A N 1
ATOM 809 C CA . ALA A 1 103 ? -5.217 3.655 -8.205 1.00 94.19 103 ALA A CA 1
ATOM 810 C C . ALA A 1 103 ? -5.543 5.116 -8.562 1.00 94.19 103 ALA A C 1
ATOM 812 O O . ALA A 1 103 ? -6.580 5.634 -8.151 1.00 94.19 103 ALA A O 1
ATOM 813 N N . TYR A 1 104 ? -4.683 5.777 -9.346 1.00 94.69 104 TYR A N 1
ATOM 814 C CA . TYR A 1 104 ? -4.806 7.188 -9.721 1.00 94.69 104 TYR A CA 1
ATOM 815 C C . TYR A 1 104 ? -4.627 7.391 -11.237 1.00 94.69 104 TYR A C 1
ATOM 817 O O . TYR A 1 104 ? -3.671 8.038 -11.672 1.00 94.69 104 TYR A O 1
ATOM 825 N N . PRO A 1 105 ? -5.550 6.894 -12.083 1.00 93.19 105 PRO A N 1
ATOM 826 C CA . PRO A 1 105 ? -5.377 6.894 -13.541 1.00 93.19 105 PRO A CA 1
ATOM 827 C C . PRO A 1 105 ? -5.261 8.300 -14.159 1.00 93.19 105 PRO A C 1
ATOM 829 O O . PRO A 1 105 ? -4.649 8.467 -15.212 1.00 93.19 105 PRO A O 1
ATOM 832 N N . GLY A 1 106 ? -5.804 9.332 -13.504 1.00 94.75 106 GLY A N 1
ATOM 833 C CA . GLY A 1 106 ? -5.674 10.730 -13.935 1.00 94.75 106 GLY A CA 1
ATOM 834 C C . GLY A 1 106 ? -4.340 11.395 -13.570 1.00 94.75 106 GLY A C 1
ATOM 835 O O . GLY A 1 106 ? -4.043 12.474 -14.081 1.00 94.75 106 GLY A O 1
ATOM 836 N N . HIS A 1 107 ? -3.522 10.769 -12.717 1.00 96.44 107 HIS A N 1
ATOM 837 C CA . HIS A 1 107 ? -2.338 11.396 -12.117 1.00 96.44 107 HIS A CA 1
ATOM 838 C C . HIS A 1 107 ? -1.271 11.792 -13.140 1.00 96.44 107 HIS A C 1
ATOM 840 O O . HIS A 1 107 ? -0.614 12.817 -12.997 1.00 96.44 107 HIS A O 1
ATOM 846 N N . ALA A 1 108 ? -1.142 11.045 -14.238 1.00 95.69 108 ALA A N 1
ATOM 847 C CA . ALA A 1 108 ? -0.184 11.373 -15.294 1.00 95.69 108 ALA A CA 1
ATOM 848 C C . ALA A 1 108 ? -0.380 12.789 -15.882 1.00 95.69 108 ALA A C 1
ATOM 850 O O . ALA A 1 108 ? 0.575 13.367 -16.398 1.00 95.69 108 ALA A O 1
ATOM 851 N N . ARG A 1 109 ? -1.584 13.374 -15.778 1.00 95.38 109 ARG A N 1
ATOM 852 C CA . ARG A 1 109 ? -1.891 14.728 -16.275 1.00 95.38 109 ARG A CA 1
ATOM 853 C C . ARG A 1 109 ? -1.253 15.843 -15.444 1.00 95.38 109 ARG A C 1
ATOM 855 O O . ARG A 1 109 ? -1.012 16.915 -15.983 1.00 95.38 109 ARG A O 1
ATOM 862 N N . VAL A 1 110 ? -0.962 15.599 -14.163 1.00 96.25 110 VAL A N 1
ATOM 863 C CA . VAL A 1 110 ? -0.355 16.600 -13.260 1.00 96.25 110 VAL A CA 1
ATOM 864 C C . VAL A 1 110 ? 1.170 16.474 -13.163 1.00 96.25 110 VAL A C 1
ATOM 866 O O . VAL A 1 110 ? 1.837 17.251 -12.477 1.00 96.25 110 VAL A O 1
ATOM 869 N N . VAL A 1 111 ? 1.750 15.486 -13.847 1.00 97.38 111 VAL A N 1
ATOM 870 C CA . VAL A 1 111 ? 3.196 15.260 -13.879 1.00 97.38 111 VAL A CA 1
ATOM 871 C C . VAL A 1 111 ? 3.816 16.110 -14.985 1.00 97.38 111 VAL A C 1
ATOM 873 O O . VAL A 1 111 ? 3.561 15.906 -16.170 1.00 97.38 111 VAL A O 1
ATOM 876 N N . ARG A 1 112 ? 4.681 17.053 -14.598 1.00 95.62 112 ARG A N 1
ATOM 877 C CA . ARG A 1 112 ? 5.291 18.028 -15.518 1.00 95.62 112 ARG A CA 1
ATOM 878 C C . ARG A 1 112 ? 6.256 17.391 -16.523 1.00 95.62 112 ARG A C 1
ATOM 880 O O . ARG A 1 112 ? 6.253 17.743 -17.699 1.00 95.62 112 ARG A O 1
ATOM 887 N N . TYR A 1 113 ? 7.109 16.475 -16.067 1.00 94.75 113 TYR A N 1
ATOM 888 C CA . TYR A 1 113 ? 8.203 15.936 -16.879 1.00 94.75 113 TYR A CA 1
ATOM 889 C C . TYR A 1 113 ? 7.747 14.735 -17.708 1.00 94.75 113 TYR A C 1
ATOM 891 O O . TYR A 1 113 ? 7.225 13.765 -17.166 1.00 94.75 113 TYR A O 1
ATOM 899 N N . GLU A 1 114 ? 7.987 14.765 -19.020 1.00 93.81 114 GLU A N 1
ATOM 900 C CA . GLU A 1 114 ? 7.559 13.715 -19.957 1.00 93.81 114 GLU A CA 1
ATOM 901 C C . GLU A 1 114 ? 8.104 12.326 -19.603 1.00 93.81 114 GLU A C 1
ATOM 903 O O . GLU A 1 114 ? 7.342 11.369 -19.497 1.00 93.81 114 GLU A O 1
ATOM 908 N N . ARG A 1 115 ? 9.406 12.213 -19.317 1.00 94.38 115 ARG A N 1
ATOM 909 C CA . ARG A 1 115 ? 10.004 10.928 -18.913 1.00 94.38 115 ARG A CA 1
ATOM 910 C C . ARG A 1 115 ? 9.366 10.375 -17.639 1.00 94.38 115 ARG A C 1
ATOM 912 O O . ARG A 1 115 ? 9.125 9.178 -17.532 1.00 94.38 115 ARG A O 1
ATOM 919 N N . THR A 1 116 ? 9.021 11.249 -16.697 1.00 95.19 116 THR A N 1
ATOM 920 C CA . THR A 1 116 ? 8.312 10.849 -15.480 1.00 95.19 116 THR A CA 1
ATOM 921 C C . THR A 1 116 ? 6.856 10.471 -15.765 1.00 95.19 116 THR A C 1
ATOM 923 O O . THR A 1 116 ? 6.356 9.519 -15.174 1.00 95.19 116 THR A O 1
ATOM 926 N N . ARG A 1 117 ? 6.183 11.127 -16.720 1.00 96.31 117 ARG A N 1
ATOM 927 C CA . ARG A 1 117 ? 4.860 10.696 -17.210 1.00 96.31 117 ARG A CA 1
ATOM 928 C C . ARG A 1 117 ? 4.911 9.294 -17.808 1.00 96.31 117 ARG A C 1
ATOM 930 O O . ARG A 1 117 ? 4.030 8.488 -17.532 1.00 96.31 117 ARG A O 1
ATOM 937 N N . HIS A 1 118 ? 5.959 8.970 -18.561 1.00 96.00 118 HIS A N 1
ATOM 938 C CA . HIS A 1 118 ? 6.152 7.637 -19.131 1.00 96.00 118 HIS A CA 1
ATOM 939 C C . HIS A 1 118 ? 6.347 6.538 -18.079 1.00 96.00 118 HIS A C 1
ATOM 941 O O . HIS A 1 118 ? 5.977 5.397 -18.345 1.00 96.00 118 HIS A O 1
ATOM 947 N N . MET A 1 119 ? 6.802 6.865 -16.862 1.00 96.56 119 MET A N 1
ATOM 948 C CA . MET A 1 119 ? 6.764 5.912 -15.745 1.00 96.56 119 MET A CA 1
ATOM 949 C C . MET A 1 119 ? 5.327 5.472 -15.426 1.00 96.56 119 MET A C 1
ATOM 951 O O . MET A 1 119 ? 5.116 4.342 -15.016 1.00 96.56 119 MET A O 1
ATOM 955 N N . LEU A 1 120 ? 4.319 6.316 -15.645 1.00 96.38 120 LEU A N 1
ATOM 956 C CA . LEU A 1 120 ? 2.903 5.986 -15.432 1.00 96.38 120 LEU A CA 1
ATOM 957 C C . LEU A 1 120 ? 2.217 5.455 -16.706 1.00 96.38 120 LEU A C 1
ATOM 959 O O . LEU A 1 120 ? 1.011 5.216 -16.702 1.00 96.38 120 LEU A O 1
ATOM 963 N N . SER A 1 121 ? 2.962 5.263 -17.800 1.00 92.38 121 SER A N 1
ATOM 964 C CA . SER A 1 121 ? 2.428 4.726 -19.055 1.00 92.38 121 SER A CA 1
ATOM 965 C C . SER A 1 121 ? 2.010 3.264 -18.906 1.00 92.38 121 SER A C 1
ATOM 967 O O . SER A 1 121 ? 2.592 2.522 -18.119 1.00 92.38 121 SER A O 1
ATOM 969 N N . ARG A 1 122 ? 1.023 2.831 -19.699 1.00 90.44 122 ARG A N 1
ATOM 970 C CA . ARG A 1 122 ? 0.649 1.412 -19.860 1.00 90.44 122 ARG A CA 1
ATOM 971 C C . ARG A 1 122 ? 1.549 0.661 -20.847 1.00 90.44 122 ARG A C 1
ATOM 973 O O . ARG A 1 122 ? 1.461 -0.555 -20.949 1.00 90.44 122 ARG A O 1
ATOM 980 N N . VAL A 1 123 ? 2.423 1.367 -21.563 1.00 92.00 123 VAL A N 1
ATOM 981 C CA . VAL A 1 123 ? 3.425 0.744 -22.434 1.00 92.00 123 VAL A CA 1
ATOM 982 C C . VAL A 1 123 ? 4.553 0.198 -21.558 1.00 92.00 123 VAL A C 1
ATOM 984 O O . VAL A 1 123 ? 5.425 0.953 -21.128 1.00 92.00 123 VAL A O 1
ATOM 987 N N . GLU A 1 124 ? 4.542 -1.110 -21.289 1.00 90.00 124 GLU A N 1
ATOM 988 C CA . GLU A 1 124 ? 5.430 -1.752 -20.302 1.00 90.00 124 GLU A CA 1
ATOM 989 C C . GLU A 1 124 ? 6.926 -1.527 -20.596 1.00 90.00 124 GLU A C 1
ATOM 991 O O . GLU A 1 124 ? 7.709 -1.277 -19.678 1.00 90.00 124 GLU A O 1
ATOM 996 N N . ALA A 1 125 ? 7.335 -1.512 -21.871 1.00 89.06 125 ALA A N 1
ATOM 997 C CA . ALA A 1 125 ? 8.718 -1.211 -22.249 1.00 89.06 125 ALA A CA 1
ATOM 998 C C . ALA A 1 125 ? 9.148 0.210 -21.832 1.00 89.06 125 ALA A C 1
ATOM 1000 O O . ALA A 1 125 ? 10.235 0.395 -21.280 1.00 89.06 125 ALA A O 1
ATOM 1001 N N . ALA A 1 126 ? 8.287 1.210 -22.057 1.00 91.81 126 ALA A N 1
ATOM 1002 C CA . ALA A 1 126 ? 8.547 2.589 -21.650 1.00 91.81 126 ALA A CA 1
ATOM 1003 C C . ALA A 1 126 ? 8.519 2.722 -20.121 1.00 91.81 126 ALA A C 1
ATOM 1005 O O . ALA A 1 126 ? 9.443 3.289 -19.544 1.00 91.81 126 ALA A O 1
ATOM 1006 N N . HIS A 1 127 ? 7.516 2.127 -19.467 1.00 93.75 127 HIS A N 1
ATOM 1007 C CA . HIS A 1 127 ? 7.384 2.098 -18.011 1.00 93.75 127 HIS A CA 1
ATOM 1008 C C . HIS A 1 127 ? 8.668 1.597 -17.331 1.00 93.75 127 HIS A C 1
ATOM 1010 O O . HIS A 1 127 ? 9.277 2.319 -16.542 1.00 93.75 127 HIS A O 1
ATOM 1016 N N . HIS A 1 128 ? 9.130 0.393 -17.683 1.00 92.62 128 HIS A N 1
ATOM 1017 C CA . HIS A 1 128 ? 10.307 -0.202 -17.053 1.00 92.62 128 HIS A CA 1
ATOM 1018 C C . HIS A 1 128 ? 11.591 0.579 -17.336 1.00 92.62 128 HIS A C 1
ATOM 1020 O O . HIS A 1 128 ? 12.409 0.759 -16.430 1.00 92.62 128 HIS A O 1
ATOM 1026 N N . ARG A 1 129 ? 11.770 1.066 -18.572 1.00 93.19 129 ARG A N 1
ATOM 1027 C CA . ARG A 1 129 ? 12.936 1.874 -18.945 1.00 93.19 129 ARG A CA 1
ATOM 1028 C C . ARG A 1 129 ? 13.006 3.156 -18.120 1.00 93.19 129 ARG A C 1
ATOM 1030 O O . ARG A 1 129 ? 14.062 3.464 -17.570 1.00 93.19 129 ARG A O 1
ATOM 1037 N N . GLU A 1 130 ? 11.899 3.888 -18.008 1.00 96.00 130 GLU A N 1
ATOM 1038 C CA . GLU A 1 130 ? 11.894 5.155 -17.275 1.00 96.00 130 GLU A CA 1
ATOM 1039 C C . GLU A 1 130 ? 11.939 4.957 -15.753 1.00 96.00 130 GLU A C 1
ATOM 1041 O O . GLU A 1 130 ? 12.585 5.748 -15.069 1.00 96.00 130 GLU A O 1
ATOM 1046 N N . CYS A 1 131 ? 11.347 3.888 -15.206 1.00 95.44 131 CYS A N 1
ATOM 1047 C CA . CYS A 1 131 ? 11.511 3.532 -13.792 1.00 95.44 131 CYS A CA 1
ATOM 1048 C C . CYS A 1 131 ? 12.979 3.255 -13.446 1.00 95.44 131 CYS A C 1
ATOM 1050 O O . CYS A 1 131 ? 13.482 3.784 -12.453 1.00 95.44 131 CYS A O 1
ATOM 1052 N N . LEU A 1 132 ? 13.690 2.486 -14.276 1.00 93.88 132 LEU A N 1
ATOM 1053 C CA . LEU A 1 132 ? 15.110 2.206 -14.063 1.00 93.88 132 LEU A CA 1
ATOM 1054 C C . LEU A 1 132 ? 15.966 3.470 -14.214 1.00 93.88 132 LEU A C 1
ATOM 1056 O O . LEU A 1 132 ? 16.834 3.730 -13.380 1.00 93.88 132 LEU A O 1
ATOM 1060 N N . PHE A 1 133 ? 15.674 4.298 -15.222 1.00 94.38 133 PHE A N 1
ATOM 1061 C CA . PHE A 1 133 ? 16.331 5.593 -15.402 1.00 94.38 133 PHE A CA 1
ATOM 1062 C C . PHE A 1 133 ? 16.116 6.518 -14.195 1.00 94.38 133 PHE A C 1
ATOM 1064 O O . PHE A 1 133 ? 17.052 7.163 -13.726 1.00 94.38 133 PHE A O 1
ATOM 1071 N N . ALA A 1 134 ? 14.896 6.578 -13.657 1.00 95.06 134 ALA A N 1
ATOM 1072 C CA . ALA A 1 134 ? 14.598 7.363 -12.466 1.00 95.06 134 ALA A CA 1
ATOM 1073 C C . ALA A 1 134 ? 15.299 6.806 -11.219 1.00 95.06 134 ALA A C 1
ATOM 1075 O O . ALA A 1 134 ? 15.756 7.590 -10.391 1.00 95.06 134 ALA A O 1
ATOM 1076 N N . PHE A 1 135 ? 15.411 5.483 -11.083 1.00 95.06 135 PHE A N 1
ATOM 1077 C CA . PHE A 1 135 ? 16.103 4.847 -9.963 1.00 95.06 135 PHE A CA 1
ATOM 1078 C C . PHE A 1 135 ? 17.612 5.124 -9.967 1.00 95.06 135 PHE A C 1
ATOM 1080 O O . PHE A 1 135 ? 18.184 5.404 -8.911 1.00 95.06 135 PHE A O 1
ATOM 1087 N N . TYR A 1 136 ? 18.233 5.070 -11.152 1.00 94.12 136 TYR A N 1
ATOM 1088 C CA . TYR A 1 136 ? 19.659 5.311 -11.390 1.00 94.12 136 TYR A CA 1
ATOM 1089 C C . TYR A 1 136 ? 20.562 4.541 -10.413 1.00 94.12 136 TYR A C 1
ATOM 1091 O O . TYR A 1 136 ? 21.314 5.140 -9.643 1.00 94.12 136 TYR A O 1
ATOM 1099 N N . ASP A 1 137 ? 20.402 3.213 -10.373 1.00 90.25 137 ASP A N 1
ATOM 1100 C CA . ASP A 1 137 ? 21.115 2.304 -9.458 1.00 90.25 137 ASP A CA 1
ATOM 1101 C C . ASP A 1 137 ? 21.110 2.792 -7.998 1.00 90.25 137 ASP A C 1
ATOM 1103 O O . ASP A 1 137 ? 22.096 2.714 -7.267 1.00 90.25 137 ASP A O 1
ATOM 1107 N N . GLY A 1 138 ? 19.978 3.353 -7.565 1.00 91.12 138 GLY A N 1
ATOM 1108 C CA . GLY A 1 138 ? 19.767 3.846 -6.207 1.00 91.12 138 GLY A CA 1
ATOM 1109 C C . GLY A 1 138 ? 20.509 5.142 -5.871 1.00 91.12 138 GLY A C 1
ATOM 1110 O O . GLY A 1 138 ? 20.397 5.611 -4.736 1.00 91.12 138 GLY A O 1
ATOM 1111 N N . ARG A 1 139 ? 21.230 5.738 -6.829 1.00 92.12 139 ARG A N 1
ATOM 1112 C CA . ARG A 1 139 ? 21.971 6.996 -6.657 1.00 92.12 139 ARG A CA 1
ATOM 1113 C C . ARG A 1 139 ? 21.049 8.206 -6.637 1.00 92.12 139 ARG A C 1
ATOM 1115 O O . ARG A 1 139 ? 21.389 9.222 -6.033 1.00 92.12 139 ARG A O 1
ATOM 1122 N N . ARG A 1 140 ? 19.880 8.135 -7.289 1.00 92.94 140 ARG A N 1
ATOM 1123 C CA . ARG A 1 140 ? 18.918 9.241 -7.256 1.00 92.94 140 ARG A CA 1
ATOM 1124 C C . ARG A 1 140 ? 18.186 9.254 -5.907 1.00 92.94 140 ARG A C 1
ATOM 1126 O O . ARG A 1 140 ? 17.532 8.271 -5.558 1.00 92.94 140 ARG A O 1
ATOM 1133 N N . PRO A 1 141 ? 18.220 10.370 -5.154 1.00 92.56 141 PRO A N 1
ATOM 1134 C CA . PRO A 1 141 ? 17.458 10.484 -3.917 1.00 92.56 141 PRO A CA 1
ATOM 1135 C C . PRO A 1 141 ? 15.956 10.303 -4.162 1.00 92.56 141 PRO A C 1
ATOM 1137 O O . PRO A 1 141 ? 15.393 10.933 -5.060 1.00 92.56 141 PRO A O 1
ATOM 1140 N N . LEU A 1 142 ? 15.292 9.502 -3.323 1.00 93.19 142 LEU A N 1
ATOM 1141 C CA . LEU A 1 142 ? 13.868 9.169 -3.478 1.00 93.19 142 LEU A CA 1
ATOM 1142 C C . LEU A 1 142 ? 12.967 10.409 -3.498 1.00 93.19 142 LEU A C 1
ATOM 1144 O O . LEU A 1 142 ? 12.036 10.474 -4.295 1.00 93.19 142 LEU A O 1
ATOM 1148 N N . TRP A 1 143 ? 13.282 11.432 -2.698 1.00 92.88 143 TRP A N 1
ATOM 1149 C CA . TRP A 1 143 ? 12.514 12.679 -2.674 1.00 92.88 143 TRP A CA 1
ATOM 1150 C C . TRP A 1 143 ? 12.512 13.403 -4.030 1.00 92.88 143 TRP A C 1
ATOM 1152 O O . TRP A 1 143 ? 11.513 14.027 -4.375 1.00 92.88 143 TRP A O 1
ATOM 1162 N N . LYS A 1 144 ? 13.577 13.276 -4.841 1.00 95.69 144 LYS A N 1
ATOM 1163 C CA . LYS A 1 144 ? 13.609 13.837 -6.204 1.00 95.69 144 LYS A CA 1
ATOM 1164 C C . LYS A 1 144 ? 12.681 13.076 -7.147 1.00 95.69 144 LYS A C 1
ATOM 1166 O O . LYS A 1 144 ? 12.134 13.680 -8.065 1.00 95.69 144 LYS A O 1
ATOM 1171 N N . ILE A 1 145 ? 12.524 11.767 -6.945 1.00 97.06 145 ILE A N 1
ATOM 1172 C CA . ILE A 1 145 ? 11.602 10.938 -7.733 1.00 97.06 145 ILE A CA 1
ATOM 1173 C C . ILE A 1 145 ? 10.160 11.292 -7.355 1.00 97.06 145 ILE A C 1
ATOM 1175 O O . ILE A 1 145 ? 9.372 11.629 -8.234 1.00 97.06 145 ILE A O 1
ATOM 1179 N N . VAL A 1 146 ? 9.860 11.334 -6.052 1.00 97.19 146 VAL A N 1
ATOM 1180 C CA . VAL A 1 146 ? 8.567 11.766 -5.490 1.00 97.19 146 VAL A CA 1
ATOM 1181 C C . VAL A 1 146 ? 8.165 13.148 -6.012 1.00 97.19 146 VAL A C 1
ATOM 1183 O O . VAL A 1 146 ? 7.060 13.306 -6.524 1.00 97.19 146 VAL A O 1
ATOM 1186 N N . ALA A 1 147 ? 9.075 14.127 -5.951 1.00 96.69 147 ALA A N 1
ATOM 1187 C CA . ALA A 1 147 ? 8.831 15.475 -6.461 1.00 96.69 147 ALA A CA 1
ATOM 1188 C C . ALA A 1 147 ? 8.595 15.487 -7.979 1.00 96.69 147 ALA A C 1
ATOM 1190 O O . ALA A 1 147 ? 7.686 16.159 -8.452 1.00 96.69 147 ALA A O 1
ATOM 1191 N N . SER A 1 148 ? 9.372 14.717 -8.754 1.00 96.88 148 SER A N 1
ATOM 1192 C CA . SER A 1 148 ? 9.177 14.643 -10.209 1.00 96.88 148 SER A CA 1
ATOM 1193 C C . SER A 1 148 ? 7.841 14.015 -10.607 1.00 96.88 148 SER A C 1
ATOM 1195 O O . SER A 1 148 ? 7.302 14.366 -11.652 1.00 96.88 148 SER A O 1
ATOM 1197 N N . LEU A 1 149 ? 7.322 13.103 -9.779 1.00 97.62 149 LEU A N 1
ATOM 1198 C CA . LEU A 1 149 ? 6.021 12.460 -9.936 1.00 97.62 149 LEU A CA 1
ATOM 1199 C C . LEU A 1 149 ? 4.873 13.310 -9.374 1.00 97.62 149 LEU A C 1
ATOM 1201 O O . LEU A 1 149 ? 3.741 12.847 -9.418 1.00 97.62 149 LEU A O 1
ATOM 1205 N N . SER A 1 150 ? 5.126 14.508 -8.837 1.00 97.00 150 SER A N 1
ATOM 1206 C CA . SER A 1 150 ? 4.099 15.372 -8.232 1.00 97.00 150 SER A CA 1
ATOM 1207 C C . SER A 1 150 ? 3.240 14.657 -7.169 1.00 97.00 150 SER A C 1
ATOM 1209 O O . SER A 1 150 ? 2.036 14.895 -7.095 1.00 97.00 150 SER A O 1
ATOM 1211 N N . LEU A 1 151 ? 3.813 13.736 -6.379 1.00 96.94 151 LEU A N 1
ATOM 1212 C CA . LEU A 1 151 ? 3.014 12.910 -5.460 1.00 96.94 151 LEU A CA 1
ATOM 1213 C C . LEU A 1 151 ? 2.519 13.700 -4.247 1.00 96.94 151 LEU A C 1
ATOM 1215 O O . LEU A 1 151 ? 3.315 14.289 -3.510 1.00 96.94 151 LEU A O 1
ATOM 1219 N N . THR A 1 152 ? 1.223 13.605 -3.964 1.00 94.50 152 THR A N 1
ATOM 1220 C CA . THR A 1 152 ? 0.639 14.110 -2.713 1.00 94.50 152 THR A CA 1
ATOM 1221 C C . THR A 1 152 ? 1.060 13.249 -1.519 1.00 94.50 152 THR A C 1
ATOM 1223 O O . THR A 1 152 ? 1.529 12.119 -1.682 1.00 94.50 152 THR A O 1
ATOM 1226 N N . ASN A 1 153 ? 0.878 13.751 -0.293 1.00 92.50 153 ASN A N 1
ATOM 1227 C CA . ASN A 1 153 ? 1.149 12.955 0.911 1.00 92.50 153 ASN A CA 1
ATOM 1228 C C . ASN A 1 153 ? 0.314 11.667 0.924 1.00 92.50 153 ASN A C 1
ATOM 1230 O O . ASN A 1 153 ? 0.857 10.591 1.167 1.00 92.50 153 ASN A O 1
ATOM 1234 N N . THR A 1 154 ? -0.970 11.760 0.578 1.00 89.69 154 THR A N 1
ATOM 1235 C CA . THR A 1 154 ? -1.900 10.625 0.492 1.00 89.69 154 THR A CA 1
ATOM 1236 C C . THR A 1 154 ? -1.403 9.544 -0.469 1.00 89.69 154 THR A C 1
ATOM 1238 O O . THR A 1 154 ? -1.348 8.375 -0.090 1.00 89.69 154 THR A O 1
ATOM 1241 N N . GLN A 1 155 ? -0.937 9.926 -1.663 1.00 93.12 155 GLN A N 1
ATOM 1242 C CA . GLN A 1 155 ? -0.363 8.992 -2.642 1.00 93.12 155 GLN A CA 1
ATOM 1243 C C . GLN A 1 155 ? 0.958 8.374 -2.158 1.00 93.12 155 GLN A C 1
ATOM 1245 O O . GLN A 1 155 ? 1.216 7.189 -2.367 1.00 93.12 155 GLN A O 1
ATOM 1250 N N . GLN A 1 156 ? 1.802 9.153 -1.475 1.00 93.81 156 GLN A N 1
ATOM 1251 C CA . GLN A 1 156 ? 3.035 8.638 -0.869 1.00 93.81 156 GLN A CA 1
ATOM 1252 C C . GLN A 1 156 ? 2.742 7.633 0.256 1.00 9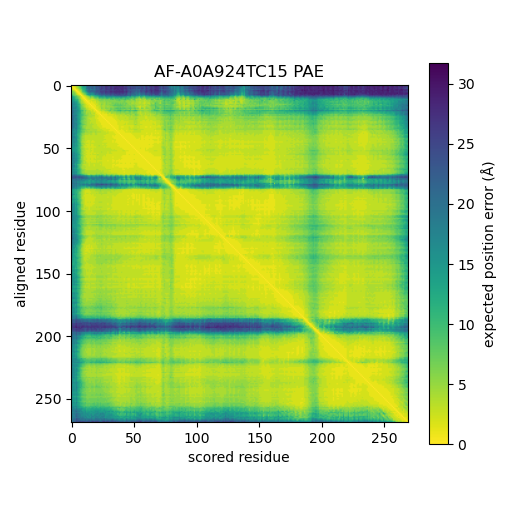3.81 156 GLN A C 1
ATOM 1254 O O . GLN A 1 156 ? 3.529 6.710 0.474 1.00 93.81 156 GLN A O 1
ATOM 1259 N N . HIS A 1 157 ? 1.618 7.778 0.968 1.00 89.12 157 HIS A N 1
ATOM 1260 C CA . HIS A 1 157 ? 1.185 6.800 1.966 1.00 89.12 157 HIS A CA 1
ATOM 1261 C C . HIS A 1 157 ? 0.858 5.432 1.360 1.00 89.12 157 HIS A C 1
ATOM 1263 O O . HIS A 1 157 ? 1.098 4.417 2.013 1.00 89.12 157 HIS A O 1
ATOM 1269 N N . ASP A 1 158 ? 0.410 5.400 0.106 1.00 89.12 158 ASP A N 1
ATOM 1270 C CA . ASP A 1 158 ? 0.139 4.155 -0.616 1.00 89.12 158 ASP A CA 1
ATOM 1271 C C . ASP A 1 158 ? 1.377 3.479 -1.197 1.00 89.12 158 ASP A C 1
ATOM 1273 O O . ASP A 1 158 ? 1.372 2.281 -1.467 1.00 89.12 158 ASP A O 1
ATOM 1277 N N . CYS A 1 159 ? 2.447 4.242 -1.383 1.00 92.06 159 CYS A N 1
ATOM 1278 C CA . CYS A 1 159 ? 3.722 3.725 -1.850 1.00 92.06 159 CYS A CA 1
ATOM 1279 C C . CYS A 1 159 ? 4.526 3.179 -0.677 1.00 92.06 159 CYS A C 1
ATOM 1281 O O . CYS A 1 159 ? 4.398 3.680 0.435 1.00 92.06 159 CYS A O 1
ATOM 1283 N N . TRP A 1 160 ? 5.420 2.221 -0.892 1.00 89.69 160 TRP A N 1
ATOM 1284 C CA . TRP A 1 160 ? 6.368 1.776 0.128 1.00 89.69 160 TRP A CA 1
ATOM 1285 C C . TRP A 1 160 ? 7.704 2.509 0.034 1.00 89.69 160 TRP A C 1
ATOM 1287 O O . TRP A 1 160 ? 8.207 3.029 1.037 1.00 89.69 160 TRP A O 1
ATOM 1297 N N . LEU A 1 161 ? 8.299 2.555 -1.156 1.00 91.94 161 LEU A N 1
ATOM 1298 C CA . LEU A 1 161 ? 9.576 3.206 -1.416 1.00 91.94 161 LEU A CA 1
ATOM 1299 C C . LEU A 1 161 ? 9.400 4.701 -1.707 1.00 91.94 161 LEU A C 1
ATOM 1301 O O . LEU A 1 161 ? 10.170 5.504 -1.182 1.00 91.94 161 LEU A O 1
ATOM 1305 N N . LEU A 1 162 ? 8.404 5.086 -2.510 1.00 94.31 162 LEU A N 1
ATOM 1306 C CA . LEU A 1 162 ? 8.175 6.471 -2.948 1.00 94.31 162 LEU A CA 1
ATOM 1307 C C . LEU A 1 162 ? 7.574 7.355 -1.845 1.00 94.31 162 LEU A C 1
ATOM 1309 O O . LEU A 1 162 ? 6.425 7.785 -1.904 1.00 94.31 162 LEU A O 1
ATOM 1313 N N . ARG A 1 163 ? 8.385 7.656 -0.829 1.00 91.81 163 ARG A N 1
ATOM 1314 C CA . ARG A 1 163 ? 8.028 8.515 0.302 1.00 91.81 163 ARG A CA 1
ATOM 1315 C C . ARG A 1 163 ? 9.077 9.590 0.519 1.00 91.81 163 ARG A C 1
ATOM 1317 O O . ARG A 1 163 ? 10.280 9.329 0.513 1.00 91.81 163 ARG A O 1
ATOM 1324 N N . SER A 1 164 ? 8.613 10.800 0.786 1.00 93.06 164 SER A N 1
ATOM 1325 C CA . SER A 1 164 ? 9.437 11.858 1.359 1.00 93.06 164 SER A CA 1
ATOM 1326 C C . SER A 1 164 ? 9.838 11.524 2.806 1.00 93.06 164 SER A C 1
ATOM 1328 O O . SER A 1 164 ? 9.287 10.617 3.448 1.00 93.06 164 SER A O 1
ATOM 1330 N N . ALA A 1 165 ? 10.818 12.257 3.343 1.00 91.12 165 ALA A N 1
ATOM 1331 C CA . ALA A 1 165 ? 11.243 12.086 4.731 1.00 91.12 165 ALA A CA 1
ATOM 1332 C C . ALA A 1 165 ? 10.111 12.377 5.743 1.00 91.12 165 ALA A C 1
ATOM 1334 O O . ALA A 1 165 ? 9.928 11.548 6.637 1.00 91.12 165 ALA A O 1
ATOM 1335 N N . PRO A 1 166 ? 9.289 13.441 5.587 1.00 92.00 166 PRO A N 1
ATOM 1336 C CA . PRO A 1 166 ? 8.131 13.672 6.454 1.00 92.00 166 PRO A CA 1
ATOM 1337 C C . PRO A 1 166 ? 7.148 12.495 6.481 1.00 92.00 166 PRO A C 1
ATOM 1339 O O . PRO A 1 166 ? 6.809 12.005 7.558 1.00 92.00 166 PRO A O 1
ATOM 1342 N N . VAL A 1 167 ? 6.760 11.961 5.316 1.00 91.38 167 VAL A N 1
ATOM 1343 C CA . VAL A 1 167 ? 5.840 10.809 5.227 1.00 91.38 167 VAL A CA 1
ATOM 1344 C C . VAL A 1 167 ? 6.466 9.547 5.830 1.00 91.38 167 VAL A C 1
ATOM 1346 O O . VAL A 1 167 ? 5.790 8.757 6.495 1.00 91.38 167 VAL A O 1
ATOM 1349 N N . THR A 1 168 ? 7.774 9.351 5.651 1.00 89.56 168 THR A N 1
ATOM 1350 C CA . THR A 1 168 ? 8.504 8.233 6.267 1.00 89.56 168 THR A CA 1
ATOM 1351 C C . THR A 1 168 ? 8.529 8.342 7.792 1.00 89.56 168 THR A C 1
ATOM 1353 O O . THR A 1 168 ? 8.267 7.353 8.477 1.00 89.56 168 THR A O 1
ATOM 1356 N N . ASN A 1 169 ? 8.797 9.533 8.331 1.00 89.81 169 ASN A N 1
ATOM 1357 C CA . ASN A 1 169 ? 8.781 9.783 9.772 1.00 89.81 169 ASN A CA 1
ATOM 1358 C C . ASN A 1 169 ? 7.379 9.588 10.348 1.00 89.81 169 ASN A C 1
ATOM 1360 O O . ASN A 1 169 ? 7.226 8.903 11.358 1.00 89.81 169 ASN A O 1
ATOM 1364 N N . ARG A 1 170 ? 6.347 10.086 9.660 1.00 89.62 170 ARG A N 1
ATOM 1365 C CA . ARG A 1 170 ? 4.952 9.878 10.052 1.00 89.62 170 ARG A CA 1
ATOM 1366 C C . ARG A 1 170 ? 4.608 8.391 10.161 1.00 89.62 170 ARG A C 1
ATOM 1368 O O . ARG A 1 170 ? 4.037 7.985 11.167 1.00 89.62 170 ARG A O 1
ATOM 1375 N N . HIS A 1 171 ? 5.026 7.560 9.203 1.00 87.25 171 HIS A N 1
ATOM 1376 C CA . HIS A 1 171 ? 4.844 6.105 9.303 1.00 87.25 171 HIS A CA 1
ATOM 1377 C C . HIS A 1 171 ? 5.556 5.486 10.501 1.00 87.25 171 HIS A C 1
ATOM 1379 O O . HIS A 1 171 ? 4.989 4.603 11.137 1.00 87.25 171 HIS A O 1
ATOM 1385 N N . ARG A 1 172 ? 6.783 5.918 10.816 1.00 87.31 172 ARG A N 1
ATOM 1386 C CA . ARG A 1 172 ? 7.504 5.414 11.995 1.00 87.31 172 ARG A CA 1
ATOM 1387 C C . ARG A 1 172 ? 6.739 5.718 13.279 1.00 87.31 172 ARG A C 1
ATOM 1389 O O . ARG A 1 172 ? 6.577 4.824 14.099 1.00 87.31 172 ARG A O 1
ATOM 1396 N N . VAL A 1 173 ? 6.210 6.935 13.408 1.00 89.44 173 VAL A N 1
ATOM 1397 C CA . VAL A 1 173 ? 5.370 7.327 14.551 1.00 89.44 173 VAL A CA 1
ATOM 1398 C C . VAL A 1 173 ? 4.099 6.476 14.617 1.00 89.44 173 VAL A C 1
ATOM 1400 O O . VAL A 1 173 ? 3.771 5.959 15.679 1.00 89.44 173 VAL A O 1
ATOM 1403 N N . ILE A 1 174 ? 3.409 6.271 13.489 1.00 89.69 174 ILE A N 1
ATOM 1404 C CA . ILE A 1 174 ? 2.205 5.423 13.432 1.00 89.69 174 ILE A CA 1
ATOM 1405 C C . ILE A 1 174 ? 2.523 3.990 13.880 1.00 89.69 174 ILE A C 1
ATOM 1407 O O . ILE A 1 174 ? 1.776 3.420 14.670 1.00 89.69 174 ILE A O 1
ATOM 1411 N N . GLN A 1 175 ? 3.635 3.418 13.410 1.00 87.19 175 GLN A N 1
ATOM 1412 C CA . GLN A 1 175 ? 4.064 2.073 13.799 1.00 87.19 175 GLN A CA 1
ATOM 1413 C C . GLN A 1 175 ? 4.410 1.998 15.291 1.00 87.19 175 GLN A C 1
ATOM 1415 O O . GLN A 1 175 ? 3.959 1.077 15.959 1.00 87.19 175 GLN A O 1
ATOM 1420 N N . ALA A 1 176 ? 5.122 2.987 15.837 1.00 88.12 176 ALA A N 1
ATOM 1421 C CA . ALA A 1 176 ? 5.449 3.037 17.263 1.00 88.12 176 ALA A CA 1
ATOM 1422 C C . ALA A 1 176 ? 4.200 3.157 18.159 1.00 88.12 176 ALA A C 1
ATOM 1424 O O . ALA A 1 176 ? 4.155 2.606 19.254 1.00 88.12 176 ALA A O 1
ATOM 1425 N N . MET A 1 177 ? 3.163 3.852 17.686 1.00 89.88 177 MET A N 1
ATOM 1426 C CA . MET A 1 177 ? 1.902 4.019 18.417 1.00 89.88 177 MET A CA 1
ATOM 1427 C C . MET A 1 177 ? 0.949 2.830 18.268 1.00 89.88 177 MET A C 1
ATOM 1429 O O . MET A 1 177 ? -0.037 2.747 18.999 1.00 89.88 177 MET A O 1
ATOM 1433 N N . ARG A 1 178 ? 1.216 1.919 17.328 1.00 88.94 178 ARG A N 1
ATOM 1434 C CA . ARG A 1 178 ? 0.283 0.868 16.913 1.00 88.94 178 ARG A CA 1
ATOM 1435 C C . ARG A 1 178 ? -0.168 -0.009 18.075 1.00 88.94 178 ARG A C 1
ATOM 1437 O O . ARG A 1 178 ? -1.374 -0.191 18.247 1.00 88.94 178 ARG A O 1
ATOM 1444 N N . ASP A 1 179 ? 0.778 -0.524 18.850 1.00 89.06 179 ASP A N 1
ATOM 1445 C CA . ASP A 1 179 ? 0.490 -1.478 19.924 1.00 89.06 179 ASP A CA 1
ATOM 1446 C C . ASP A 1 179 ? -0.129 -0.775 21.133 1.00 89.06 179 ASP A C 1
ATOM 1448 O O . ASP A 1 179 ? -1.101 -1.266 21.706 1.00 89.06 179 ASP A O 1
ATOM 1452 N N . LYS A 1 180 ? 0.343 0.442 21.443 1.00 90.06 180 LYS A N 1
ATOM 1453 C CA . LYS A 1 180 ? -0.241 1.304 22.479 1.00 90.06 180 LYS A CA 1
ATOM 1454 C C . LYS A 1 180 ? -1.715 1.589 22.197 1.00 90.06 180 LYS A C 1
ATOM 1456 O O . LYS A 1 180 ? -2.544 1.418 23.081 1.00 90.06 180 LYS A O 1
ATOM 1461 N N . VAL A 1 181 ? -2.053 1.986 20.968 1.00 91.81 181 VAL A N 1
ATOM 1462 C CA . VAL A 1 181 ? -3.448 2.244 20.583 1.00 91.81 181 VAL A CA 1
ATOM 1463 C C . VAL A 1 181 ? -4.278 0.972 20.695 1.00 91.81 181 VAL A C 1
ATOM 1465 O O . VAL A 1 181 ? -5.347 1.016 21.295 1.00 91.81 181 VAL A O 1
ATOM 1468 N N . PHE A 1 182 ? -3.789 -0.163 20.184 1.00 90.62 182 PHE A N 1
ATOM 1469 C CA . PHE A 1 182 ? -4.514 -1.431 20.294 1.00 90.62 182 PHE A CA 1
ATOM 1470 C C . PHE A 1 182 ? -4.803 -1.809 21.754 1.00 90.62 182 PHE A C 1
ATOM 1472 O O . PHE A 1 182 ? -5.924 -2.202 22.059 1.00 90.62 182 PHE A O 1
ATOM 1479 N N . ALA A 1 183 ? -3.836 -1.621 22.657 1.00 89.88 183 ALA A N 1
ATOM 1480 C CA . ALA A 1 183 ? -3.988 -1.883 24.088 1.00 89.88 183 ALA A CA 1
ATOM 1481 C C . ALA A 1 183 ? -4.955 -0.916 24.799 1.00 89.88 183 ALA A C 1
ATOM 1483 O O . ALA A 1 183 ? -5.527 -1.275 25.826 1.00 89.88 183 ALA A O 1
ATOM 1484 N N . THR A 1 184 ? -5.167 0.292 24.267 1.00 90.44 184 THR A N 1
ATOM 1485 C CA . THR A 1 184 ? -6.099 1.285 24.831 1.00 90.44 184 THR A CA 1
ATOM 1486 C C . THR A 1 184 ? -7.554 1.050 24.404 1.00 90.44 184 THR A C 1
ATOM 1488 O O . THR A 1 184 ? -8.470 1.299 25.187 1.00 90.44 184 THR A O 1
ATOM 1491 N N . LEU A 1 185 ? -7.800 0.524 23.199 1.00 88.88 185 LEU A N 1
ATOM 1492 C CA . LEU A 1 185 ? -9.159 0.318 22.668 1.00 88.88 185 LEU A CA 1
ATOM 1493 C C . LEU A 1 185 ? -10.112 -0.533 23.549 1.00 88.88 185 LEU A C 1
ATOM 1495 O O . LEU A 1 185 ? -11.309 -0.231 23.550 1.00 88.88 185 LEU A O 1
ATOM 1499 N N . PRO A 1 186 ? -9.662 -1.563 24.302 1.00 86.94 186 PRO A N 1
ATOM 1500 C CA . PRO A 1 186 ? -10.528 -2.356 25.177 1.00 86.94 186 PRO A CA 1
ATOM 1501 C C . PRO A 1 186 ? -11.228 -1.576 26.294 1.00 86.94 186 PRO A C 1
ATOM 1503 O O . PRO A 1 186 ? -12.238 -2.064 26.801 1.00 86.94 186 PRO A O 1
ATOM 1506 N N . ALA A 1 187 ? -10.735 -0.390 26.679 1.00 76.81 187 ALA A N 1
ATOM 1507 C CA . ALA A 1 187 ? -11.348 0.431 27.728 1.00 76.81 187 ALA A CA 1
ATOM 1508 C C . ALA A 1 187 ? -12.842 0.705 27.460 1.00 76.81 187 ALA A C 1
ATOM 1510 O O . ALA A 1 187 ? -13.654 0.676 28.381 1.00 76.81 187 ALA A O 1
ATOM 1511 N N . ASP A 1 188 ? -13.216 0.842 26.188 1.00 71.94 188 ASP A N 1
ATOM 1512 C CA . ASP A 1 188 ? -14.592 1.088 25.751 1.00 71.94 188 ASP A CA 1
ATOM 1513 C C . ASP A 1 188 ? -15.509 -0.139 25.826 1.00 71.94 188 ASP A C 1
ATOM 1515 O O . ASP A 1 188 ? -16.716 -0.031 26.043 1.00 71.94 188 ASP A O 1
ATOM 1519 N N . LEU A 1 189 ? -14.952 -1.341 25.664 1.00 70.06 189 LEU A N 1
ATOM 1520 C CA . LEU A 1 189 ? -15.758 -2.562 25.651 1.00 70.06 189 LEU A CA 1
ATOM 1521 C C . LEU A 1 189 ? -16.336 -2.899 27.026 1.00 70.06 189 LEU A C 1
ATOM 1523 O O . LEU A 1 189 ? -17.339 -3.609 27.102 1.00 70.06 189 LEU A O 1
ATOM 1527 N N . LYS A 1 190 ? -15.758 -2.361 28.108 1.00 64.69 190 LYS A N 1
ATOM 1528 C CA . LYS A 1 190 ? -16.293 -2.523 29.466 1.00 64.69 190 LYS A CA 1
ATOM 1529 C C . LYS A 1 190 ? -17.719 -1.963 29.599 1.00 64.69 190 LYS A C 1
ATOM 1531 O O . LYS A 1 190 ? -18.494 -2.500 30.382 1.00 64.69 190 LYS A O 1
ATOM 1536 N N . GLY A 1 191 ? -18.090 -0.955 28.799 1.00 59.28 191 GLY A N 1
ATOM 1537 C CA . GLY A 1 191 ? -19.454 -0.412 28.757 1.00 59.28 191 GLY A CA 1
ATOM 1538 C C . GLY A 1 191 ? -20.442 -1.238 27.917 1.00 59.28 191 GLY A C 1
ATOM 1539 O O . GLY A 1 191 ? -21.620 -1.309 28.255 1.00 59.28 191 GLY A O 1
ATOM 1540 N N . VAL A 1 192 ? -19.966 -1.894 26.849 1.00 57.72 192 VAL A N 1
ATOM 1541 C CA . VAL A 1 192 ? -20.792 -2.629 25.860 1.00 57.72 192 VAL A CA 1
ATOM 1542 C C . VAL A 1 192 ? -21.039 -4.095 26.252 1.00 57.72 192 VAL A C 1
ATOM 1544 O O . VAL A 1 192 ? -22.051 -4.675 25.860 1.00 57.72 192 VAL A O 1
ATOM 1547 N N . ARG A 1 193 ? -20.175 -4.681 27.094 1.00 59.72 193 ARG A N 1
ATOM 1548 C CA . ARG A 1 193 ? -20.233 -6.068 27.618 1.00 59.72 193 ARG A CA 1
ATOM 1549 C C . ARG A 1 193 ? -21.501 -6.445 28.413 1.00 59.72 193 ARG A C 1
ATOM 1551 O O . ARG A 1 193 ? -21.563 -7.526 28.983 1.00 59.72 193 ARG A O 1
ATOM 1558 N N . ARG A 1 194 ? -22.523 -5.588 28.461 1.00 55.81 194 ARG A N 1
ATOM 1559 C CA . ARG A 1 194 ? -23.763 -5.795 29.231 1.00 55.81 194 ARG A CA 1
ATOM 1560 C C . ARG A 1 194 ? -24.835 -6.624 28.508 1.00 55.81 194 ARG A C 1
ATOM 1562 O O . ARG A 1 194 ? -25.907 -6.819 29.069 1.00 55.81 194 ARG A O 1
ATOM 1569 N N . THR A 1 195 ? -24.589 -7.115 27.289 1.00 60.84 195 THR A N 1
ATOM 1570 C CA . THR A 1 195 ? -25.574 -7.913 26.532 1.00 60.84 195 THR A CA 1
ATOM 1571 C C . THR A 1 195 ? -25.166 -9.384 26.435 1.00 60.84 195 THR A C 1
ATOM 1573 O O . THR A 1 195 ? -24.029 -9.703 26.099 1.00 60.84 195 THR A O 1
ATOM 1576 N N . ARG A 1 196 ? -26.115 -10.296 26.704 1.00 60.06 196 ARG A N 1
ATOM 1577 C CA . ARG A 1 196 ? -25.906 -11.762 26.745 1.00 60.06 196 ARG A CA 1
ATOM 1578 C C . ARG A 1 196 ? -25.430 -12.366 25.410 1.00 60.06 196 ARG A C 1
ATOM 1580 O O . ARG A 1 196 ? -24.958 -13.493 25.384 1.00 60.06 196 ARG A O 1
ATOM 1587 N N . THR A 1 197 ? -25.571 -11.630 24.310 1.00 69.62 197 THR A N 1
ATOM 1588 C CA . THR A 1 197 ? -25.238 -12.032 22.933 1.00 69.62 197 THR A CA 1
ATOM 1589 C C . THR A 1 197 ? -23.866 -11.550 22.449 1.00 69.62 197 THR A C 1
ATOM 1591 O O . THR A 1 197 ? -23.431 -11.956 21.372 1.00 69.62 197 THR A O 1
ATOM 1594 N N . PHE A 1 198 ? -23.162 -10.697 23.202 1.00 76.56 198 PHE A N 1
ATOM 1595 C CA . PHE A 1 198 ? -21.853 -10.184 22.795 1.00 76.56 198 PHE A CA 1
ATOM 1596 C C . PHE A 1 198 ? -20.720 -11.053 23.356 1.00 76.56 198 PHE A C 1
ATOM 1598 O O . PHE A 1 198 ? -20.347 -10.930 24.521 1.00 76.56 198 PHE A O 1
ATOM 1605 N N . THR A 1 199 ? -20.186 -11.945 22.520 1.00 80.25 199 THR A N 1
ATOM 1606 C CA . THR A 1 199 ? -19.089 -12.857 22.875 1.00 80.25 199 THR A CA 1
ATOM 1607 C C . THR A 1 199 ? -17.727 -12.154 22.879 1.00 80.25 199 THR A C 1
ATOM 1609 O O . THR A 1 199 ? -17.558 -11.070 22.311 1.00 80.25 199 THR A O 1
ATOM 1612 N N . ASP A 1 200 ? -16.720 -12.789 23.481 1.00 80.81 200 ASP A N 1
ATOM 1613 C CA . ASP A 1 200 ? -15.339 -12.292 23.438 1.00 80.81 200 ASP A CA 1
ATOM 1614 C C . ASP A 1 200 ? -14.753 -12.272 22.012 1.00 80.81 200 ASP A C 1
ATOM 1616 O O . ASP A 1 200 ? -13.943 -11.398 21.693 1.00 80.81 200 ASP A O 1
ATOM 1620 N N . ASP A 1 201 ? -15.214 -13.150 21.118 1.00 84.62 201 ASP A N 1
ATOM 1621 C CA . ASP A 1 201 ? -14.810 -13.136 19.707 1.00 84.62 201 ASP A CA 1
ATOM 1622 C C . ASP A 1 201 ? -15.329 -11.888 18.980 1.00 84.62 201 ASP A C 1
ATOM 1624 O O . ASP A 1 201 ? -14.554 -11.187 18.321 1.00 84.62 201 ASP A O 1
ATOM 1628 N N . ASN A 1 202 ? -16.600 -11.525 19.192 1.00 85.12 202 ASN A N 1
ATOM 1629 C CA . ASN A 1 202 ? -17.187 -10.290 18.655 1.00 85.12 202 ASN A CA 1
ATOM 1630 C C . ASN A 1 202 ? -16.449 -9.047 19.181 1.00 85.12 202 ASN A C 1
ATOM 1632 O O . ASN A 1 202 ? -16.228 -8.066 18.457 1.00 85.12 202 ASN A O 1
ATOM 1636 N N . ALA A 1 203 ? -16.033 -9.096 20.448 1.00 84.94 203 ALA A N 1
ATOM 1637 C CA . ALA A 1 203 ? -15.233 -8.059 21.080 1.00 84.94 203 ALA A CA 1
ATOM 1638 C C . ALA A 1 203 ? -13.875 -7.901 20.380 1.00 84.94 203 ALA A C 1
ATOM 1640 O O . ALA A 1 203 ? -13.492 -6.794 19.984 1.00 84.94 203 ALA A O 1
ATOM 1641 N N . ARG A 1 204 ? -13.166 -9.013 20.171 1.00 86.50 204 ARG A N 1
ATOM 1642 C CA . ARG A 1 204 ? -11.854 -9.042 19.518 1.00 86.50 204 ARG A CA 1
ATOM 1643 C C . ARG A 1 204 ? -11.916 -8.579 18.064 1.00 86.50 204 ARG A C 1
ATOM 1645 O O . ARG A 1 204 ? -11.054 -7.802 17.635 1.00 86.50 204 ARG A O 1
ATOM 1652 N N . GLU A 1 205 ? -12.925 -9.008 17.313 1.00 89.94 205 GLU A N 1
ATOM 1653 C CA . GLU A 1 205 ? -13.150 -8.554 15.939 1.00 89.94 205 GLU A CA 1
ATOM 1654 C C . GLU A 1 205 ? -13.395 -7.039 15.894 1.00 89.94 205 GLU A C 1
ATOM 1656 O O . GLU A 1 205 ? -12.754 -6.324 15.119 1.00 89.94 205 GLU A O 1
ATOM 1661 N N . THR A 1 206 ? -14.236 -6.521 16.795 1.00 90.50 206 THR A N 1
ATOM 1662 C CA . THR A 1 206 ? -14.533 -5.085 16.891 1.00 90.50 206 THR A CA 1
ATOM 1663 C C . THR A 1 206 ? -13.277 -4.261 17.180 1.00 90.50 206 THR A C 1
ATOM 1665 O O . THR A 1 206 ? -13.039 -3.245 16.520 1.00 90.50 206 THR A O 1
ATOM 1668 N N . LEU A 1 207 ? -12.432 -4.699 18.120 1.00 90.94 207 LEU A N 1
ATOM 1669 C CA . LEU A 1 207 ? -11.155 -4.035 18.412 1.00 90.94 207 LEU A CA 1
ATOM 1670 C C . LEU A 1 207 ? -10.218 -4.048 17.205 1.00 90.94 207 LEU A C 1
ATOM 1672 O O . LEU A 1 207 ? -9.628 -3.023 16.863 1.00 90.94 207 LEU A O 1
ATOM 1676 N N . THR A 1 208 ? -10.120 -5.191 16.528 1.00 92.19 208 THR A N 1
ATOM 1677 C CA . THR A 1 208 ? -9.286 -5.357 15.332 1.00 92.19 208 THR A CA 1
ATOM 1678 C C . THR A 1 208 ? -9.758 -4.437 14.207 1.00 92.19 208 THR A C 1
ATOM 1680 O O . THR A 1 208 ? -8.943 -3.766 13.569 1.00 92.19 208 THR A O 1
ATOM 1683 N N . ARG A 1 209 ? -11.075 -4.338 13.990 1.00 94.50 209 ARG A N 1
ATOM 1684 C CA . ARG A 1 209 ? -11.683 -3.424 13.015 1.00 94.50 209 ARG A CA 1
ATOM 1685 C C . ARG A 1 209 ? -11.367 -1.969 13.354 1.00 94.50 209 ARG A C 1
ATOM 1687 O O . ARG A 1 209 ? -10.841 -1.257 12.501 1.00 94.50 209 ARG A O 1
ATOM 1694 N N . ARG A 1 210 ? -11.614 -1.538 14.594 1.00 94.62 210 ARG A N 1
ATOM 1695 C CA . ARG A 1 210 ? -11.331 -0.166 15.057 1.00 94.62 210 ARG A CA 1
ATOM 1696 C C . ARG A 1 210 ? -9.860 0.207 14.919 1.00 94.62 210 ARG A C 1
ATOM 1698 O O . ARG A 1 210 ? -9.545 1.297 14.451 1.00 94.62 210 ARG A O 1
ATOM 1705 N N . HIS A 1 211 ? -8.958 -0.709 15.257 1.00 94.00 211 HIS A N 1
ATOM 1706 C CA . HIS A 1 211 ? -7.519 -0.498 15.115 1.00 94.00 211 HIS A CA 1
ATOM 1707 C C . HIS A 1 211 ? -7.082 -0.339 13.660 1.00 94.00 211 HIS A C 1
ATOM 1709 O O . HIS A 1 211 ? -6.332 0.577 13.327 1.00 94.00 211 HIS A O 1
ATOM 1715 N N . ARG A 1 212 ? -7.588 -1.194 12.768 1.00 93.38 212 ARG A N 1
ATOM 1716 C CA . ARG A 1 212 ? -7.327 -1.098 11.325 1.00 93.38 212 ARG A CA 1
ATOM 1717 C C . ARG A 1 212 ? -7.881 0.198 10.730 1.00 93.38 212 ARG A C 1
ATOM 1719 O O . ARG A 1 212 ? -7.198 0.829 9.926 1.00 93.38 212 ARG A O 1
ATOM 1726 N N . LEU A 1 213 ? -9.076 0.618 11.146 1.00 95.38 213 LEU A N 1
ATOM 1727 C CA . LEU A 1 213 ? -9.661 1.900 10.746 1.00 95.38 213 LEU A CA 1
ATOM 1728 C C . LEU A 1 213 ? -8.820 3.077 11.237 1.00 95.38 213 LEU A C 1
ATOM 1730 O O . LEU A 1 213 ? -8.530 3.975 10.451 1.00 95.38 213 LEU A O 1
ATOM 1734 N N . TRP A 1 214 ? -8.355 3.044 12.488 1.00 94.94 214 TRP A N 1
ATOM 1735 C CA . TRP A 1 214 ? -7.428 4.044 13.011 1.00 94.94 214 TRP A CA 1
ATOM 1736 C C . TRP A 1 214 ? -6.153 4.134 12.170 1.00 94.94 214 TRP A C 1
ATOM 1738 O O . TRP A 1 214 ? -5.783 5.233 11.763 1.00 94.94 214 TRP A O 1
ATOM 1748 N N . LEU A 1 215 ? -5.522 2.998 11.842 1.00 92.31 215 LEU A N 1
ATOM 1749 C CA . LEU A 1 215 ? -4.341 2.963 10.972 1.00 92.31 215 LEU A CA 1
ATOM 1750 C C . LEU A 1 215 ? -4.621 3.620 9.615 1.00 92.31 215 LEU A C 1
ATOM 1752 O O . LEU A 1 215 ? -3.819 4.431 9.160 1.00 92.31 215 LEU A O 1
ATOM 1756 N N . CYS A 1 216 ? -5.753 3.294 8.984 1.00 93.00 216 CYS A N 1
ATOM 1757 C CA . CYS A 1 216 ? -6.160 3.907 7.718 1.00 93.00 216 CYS A CA 1
ATOM 1758 C C . CYS A 1 216 ? -6.359 5.422 7.868 1.00 93.00 216 CYS A C 1
ATOM 1760 O O . CYS A 1 216 ? -5.852 6.181 7.047 1.00 93.00 216 CYS A O 1
ATOM 1762 N N . ALA A 1 217 ? -7.009 5.865 8.949 1.00 94.12 217 ALA A N 1
ATOM 1763 C CA . ALA A 1 217 ? -7.231 7.277 9.245 1.00 94.12 217 ALA A CA 1
ATOM 1764 C C . ALA A 1 217 ? -5.927 8.065 9.395 1.00 94.12 217 ALA A C 1
ATOM 1766 O O . ALA A 1 217 ? -5.850 9.186 8.909 1.00 94.12 217 ALA A O 1
ATOM 1767 N N . GLN A 1 218 ? -4.877 7.476 9.983 1.00 91.62 218 GLN A N 1
ATOM 1768 C CA . GLN A 1 218 ? -3.579 8.152 10.142 1.00 91.62 218 GLN A CA 1
ATOM 1769 C C . GLN A 1 218 ? -2.858 8.462 8.820 1.00 91.62 218 GLN A C 1
ATOM 1771 O O . GLN A 1 218 ? -1.867 9.194 8.822 1.00 91.62 218 GLN A O 1
ATOM 1776 N N . MET A 1 219 ? -3.312 7.869 7.719 1.00 87.69 219 MET A N 1
ATOM 1777 C CA . MET A 1 219 ? -2.682 7.925 6.396 1.00 87.69 219 MET A CA 1
ATOM 1778 C C . MET A 1 219 ? -3.569 8.602 5.350 1.00 87.69 219 MET A C 1
ATOM 1780 O O . MET A 1 219 ? -3.260 8.613 4.160 1.00 87.69 219 MET A O 1
ATOM 1784 N N . THR A 1 220 ? -4.674 9.159 5.823 1.00 87.69 220 THR A N 1
ATOM 1785 C CA . THR A 1 220 ? -5.609 9.995 5.081 1.00 87.69 220 THR A CA 1
ATOM 1786 C C . THR A 1 220 ? -5.735 11.315 5.815 1.00 87.69 220 THR A C 1
ATOM 1788 O O . THR A 1 220 ? -5.482 11.375 7.018 1.00 87.69 220 THR A O 1
ATOM 1791 N N . ASP A 1 221 ? -6.264 12.332 5.154 1.00 85.69 221 ASP A N 1
ATOM 1792 C CA . ASP A 1 221 ? -6.620 13.596 5.805 1.00 85.69 221 ASP A CA 1
ATOM 1793 C C . ASP A 1 221 ? -7.942 13.487 6.606 1.00 85.69 221 ASP A C 1
ATOM 1795 O O . ASP A 1 221 ? -8.723 14.427 6.695 1.00 85.69 221 ASP A O 1
ATOM 1799 N N . GLY A 1 222 ? -8.240 12.305 7.166 1.00 86.00 222 GLY A N 1
ATOM 1800 C CA . GLY A 1 222 ? -9.423 12.038 7.990 1.00 86.00 222 GLY A CA 1
ATOM 1801 C C . GLY A 1 222 ? -10.735 11.815 7.227 1.00 86.00 222 GLY A C 1
ATOM 1802 O O . GLY A 1 222 ? -11.762 11.573 7.860 1.00 86.00 222 GLY A O 1
ATOM 1803 N N . ASN A 1 223 ? -10.730 11.859 5.891 1.00 93.38 223 ASN A N 1
ATOM 1804 C CA . ASN A 1 223 ? -11.927 11.655 5.073 1.00 93.38 223 ASN A CA 1
ATOM 1805 C C . ASN A 1 223 ? -12.476 10.214 5.210 1.00 93.38 223 ASN A C 1
ATOM 1807 O O . ASN A 1 223 ? -11.803 9.264 4.796 1.00 93.38 223 ASN A O 1
ATOM 1811 N N . PRO A 1 224 ? -13.716 10.014 5.706 1.00 96.00 224 PRO A N 1
ATOM 1812 C CA . PRO A 1 224 ? -14.276 8.677 5.907 1.00 96.00 224 PRO A CA 1
ATOM 1813 C C . PRO A 1 224 ? -14.383 7.826 4.633 1.00 96.00 224 PRO A C 1
ATOM 1815 O O . PRO A 1 224 ? -14.286 6.603 4.715 1.00 96.00 224 PRO A O 1
ATOM 1818 N N . THR A 1 225 ? -14.556 8.438 3.458 1.00 95.75 225 THR A N 1
ATOM 1819 C CA . THR A 1 225 ? -14.613 7.714 2.175 1.00 95.75 225 THR A CA 1
ATOM 1820 C C . THR A 1 225 ? -13.249 7.129 1.801 1.00 95.75 225 THR A C 1
ATOM 1822 O O . THR A 1 225 ? -13.155 5.969 1.388 1.00 95.75 225 THR A O 1
ATOM 1825 N N . ASP A 1 226 ? -12.179 7.898 2.004 1.00 93.31 226 ASP A N 1
ATOM 1826 C CA . ASP A 1 226 ? -10.811 7.448 1.729 1.00 93.31 226 ASP A CA 1
ATOM 1827 C C . ASP A 1 226 ? -10.385 6.373 2.733 1.00 93.31 226 ASP A C 1
ATOM 1829 O O . ASP A 1 226 ? -9.771 5.371 2.361 1.00 93.31 226 ASP A O 1
ATOM 1833 N N . ILE A 1 227 ? -10.789 6.531 3.998 1.00 95.44 227 ILE A N 1
ATOM 1834 C CA . ILE A 1 227 ? -10.579 5.532 5.050 1.00 95.44 227 ILE A CA 1
ATOM 1835 C C . ILE A 1 227 ? -11.304 4.227 4.708 1.00 95.44 227 ILE A C 1
ATOM 1837 O O . ILE A 1 227 ? -10.694 3.165 4.809 1.00 95.44 227 ILE A O 1
ATOM 1841 N N . ALA A 1 228 ? -12.569 4.281 4.274 1.00 95.88 228 ALA A N 1
ATOM 1842 C CA . ALA A 1 228 ? -13.330 3.099 3.860 1.00 95.88 228 ALA A CA 1
ATOM 1843 C C . ALA A 1 228 ? -12.665 2.381 2.678 1.00 95.88 228 ALA A C 1
ATOM 1845 O O . ALA A 1 228 ? -12.511 1.159 2.690 1.00 95.88 228 ALA A O 1
ATOM 1846 N N . THR A 1 229 ? -12.214 3.149 1.682 1.00 92.81 229 THR A N 1
ATOM 1847 C CA . THR A 1 229 ? -11.500 2.616 0.516 1.00 92.81 229 THR A CA 1
ATOM 1848 C C . THR A 1 229 ? -10.235 1.886 0.952 1.00 92.81 229 THR A C 1
ATOM 1850 O O . THR A 1 229 ? -10.051 0.718 0.616 1.00 92.81 229 THR A O 1
ATOM 1853 N N . ARG A 1 230 ? -9.402 2.527 1.771 1.00 91.81 230 ARG A N 1
ATOM 1854 C CA . ARG A 1 230 ? -8.172 1.942 2.315 1.00 91.81 230 ARG A CA 1
ATOM 1855 C C . ARG A 1 230 ? -8.425 0.728 3.201 1.00 91.81 230 ARG A C 1
ATOM 1857 O O . ARG A 1 230 ? -7.697 -0.257 3.115 1.00 91.81 230 ARG A O 1
ATOM 1864 N N . TYR A 1 231 ? -9.476 0.764 4.011 1.00 94.00 231 TYR A N 1
ATOM 1865 C CA . TYR A 1 231 ? -9.881 -0.363 4.841 1.00 94.00 231 TYR A CA 1
ATOM 1866 C C . TYR A 1 231 ? -10.246 -1.579 3.986 1.00 94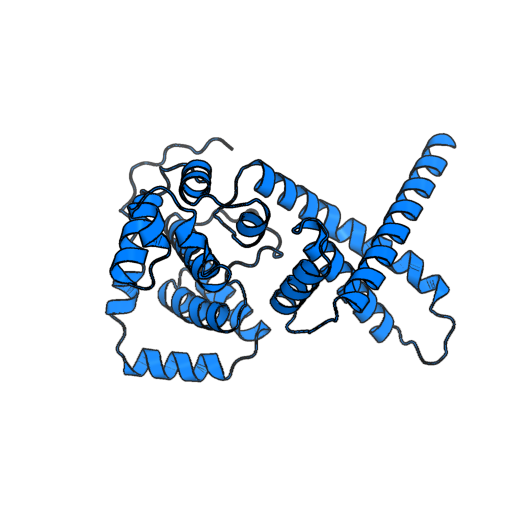.00 231 TYR A C 1
ATOM 1868 O O . TYR A 1 231 ? -9.782 -2.684 4.270 1.00 94.00 231 TYR A O 1
ATOM 1876 N N . ARG A 1 232 ? -10.987 -1.375 2.890 1.00 93.88 232 ARG A N 1
ATOM 1877 C CA . ARG A 1 232 ? -11.294 -2.430 1.918 1.00 93.88 232 ARG A CA 1
ATOM 1878 C C . ARG A 1 232 ? -10.037 -2.979 1.255 1.00 93.88 232 ARG A C 1
ATOM 1880 O O . ARG A 1 232 ? -9.896 -4.187 1.142 1.00 93.88 232 ARG A O 1
ATOM 1887 N N . GLN A 1 233 ? -9.095 -2.128 0.860 1.00 90.62 233 GLN A N 1
ATOM 1888 C CA . GLN A 1 233 ? -7.813 -2.583 0.300 1.00 90.62 233 GLN A CA 1
ATOM 1889 C C . GLN A 1 233 ? -7.019 -3.416 1.324 1.00 90.62 233 GLN A C 1
ATOM 1891 O O . GLN A 1 233 ? -6.419 -4.440 0.992 1.00 90.62 233 GLN A O 1
ATOM 1896 N N . LEU A 1 234 ? -7.049 -2.993 2.591 1.00 89.56 234 LEU A N 1
ATOM 1897 C CA . LEU A 1 234 ? -6.366 -3.656 3.696 1.00 89.56 234 LEU A CA 1
ATOM 1898 C C . LEU A 1 234 ? -7.003 -4.989 4.086 1.00 89.56 234 LEU A C 1
ATOM 1900 O O . LEU A 1 234 ? -6.271 -5.873 4.509 1.00 89.56 234 LEU A O 1
ATOM 1904 N N . THR A 1 235 ? -8.323 -5.133 4.009 1.00 91.50 235 THR A N 1
ATOM 1905 C CA . THR A 1 235 ? -9.041 -6.260 4.635 1.00 91.50 235 THR A CA 1
ATOM 1906 C C . THR A 1 235 ? -9.886 -7.081 3.668 1.00 91.50 235 THR A C 1
ATOM 1908 O O . THR A 1 235 ? -10.153 -8.246 3.935 1.00 91.50 235 THR A O 1
ATOM 1911 N N . GLY A 1 236 ? -10.277 -6.511 2.532 1.00 91.50 236 GLY A N 1
ATOM 1912 C CA . GLY A 1 236 ? -11.315 -7.040 1.646 1.00 91.50 236 GLY A CA 1
ATOM 1913 C C . GLY A 1 236 ? -12.742 -6.690 2.086 1.00 91.50 236 GLY A C 1
ATOM 1914 O O . GLY A 1 236 ? -13.666 -6.841 1.295 1.00 91.50 236 GLY A O 1
ATOM 1915 N N . GLU A 1 237 ? -12.939 -6.182 3.305 1.00 94.62 237 GLU A N 1
ATOM 1916 C CA . GLU A 1 237 ? -14.258 -5.856 3.852 1.00 94.62 237 GLU A CA 1
ATOM 1917 C C . GLU A 1 237 ? -14.725 -4.468 3.387 1.00 94.62 237 GLU A C 1
ATOM 1919 O O . GLU A 1 237 ? -13.970 -3.491 3.387 1.00 94.62 237 GLU A O 1
ATOM 1924 N N . VAL A 1 238 ? -15.996 -4.375 2.994 1.00 95.81 238 VAL A N 1
ATOM 1925 C CA . VAL A 1 238 ? -16.627 -3.122 2.572 1.00 95.81 238 VAL A CA 1
ATOM 1926 C C . VAL A 1 238 ? -17.385 -2.524 3.749 1.00 95.81 238 VAL A C 1
ATOM 1928 O O . VAL A 1 238 ? -18.309 -3.135 4.277 1.00 95.81 238 VAL A O 1
ATOM 1931 N N . LEU A 1 239 ? -17.028 -1.297 4.124 1.00 96.38 239 LEU A N 1
ATOM 1932 C CA . LEU A 1 239 ? -17.750 -0.514 5.122 1.00 96.38 239 LEU A CA 1
ATOM 1933 C C . LEU A 1 239 ? -18.368 0.723 4.476 1.00 96.38 239 LEU A C 1
ATOM 1935 O O . LEU A 1 239 ? -17.777 1.338 3.587 1.00 96.38 239 LEU A O 1
ATOM 1939 N N . SER A 1 240 ? -19.549 1.117 4.951 1.00 97.19 240 SER A N 1
ATOM 1940 C CA . SER A 1 240 ? -20.165 2.374 4.532 1.00 97.19 240 SER A CA 1
ATOM 1941 C C . SER A 1 240 ? -19.409 3.575 5.112 1.00 97.19 240 SER A C 1
ATOM 1943 O O . SER A 1 240 ? -18.813 3.501 6.191 1.00 97.19 240 SER A O 1
ATOM 1945 N N . ARG A 1 241 ? -19.490 4.723 4.426 1.00 96.62 241 ARG A N 1
ATOM 1946 C CA . ARG A 1 241 ? -18.924 6.002 4.895 1.00 96.62 241 ARG A CA 1
ATOM 1947 C C . ARG A 1 241 ? -19.375 6.333 6.324 1.00 96.62 241 ARG A C 1
ATOM 1949 O O . ARG A 1 241 ? -18.557 6.737 7.146 1.00 96.62 241 ARG A O 1
ATOM 1956 N N . GLN A 1 242 ? -20.663 6.135 6.618 1.00 96.94 242 GLN A N 1
ATOM 1957 C CA . GLN A 1 242 ? -21.236 6.422 7.934 1.00 96.94 242 GLN A CA 1
ATOM 1958 C C . GLN A 1 242 ? -20.701 5.474 9.012 1.00 96.94 242 GLN A C 1
ATOM 1960 O O . GLN A 1 242 ? -20.351 5.921 10.102 1.00 96.94 242 GLN A O 1
ATOM 1965 N N . ALA A 1 243 ? -20.590 4.176 8.706 1.00 96.50 243 ALA A N 1
ATOM 1966 C CA . ALA A 1 243 ? -20.031 3.203 9.639 1.00 96.50 243 ALA A CA 1
ATOM 1967 C C . ALA A 1 243 ? -18.582 3.557 9.999 1.00 96.50 243 ALA A C 1
ATOM 1969 O O . ALA A 1 243 ? -18.219 3.555 11.175 1.00 96.50 243 ALA A O 1
ATOM 1970 N N . VAL A 1 244 ? -17.774 3.937 9.005 1.00 97.00 244 VAL A N 1
ATOM 1971 C CA . VAL A 1 244 ? -16.397 4.392 9.226 1.00 97.00 244 VAL A CA 1
ATOM 1972 C C . VAL A 1 244 ? -16.353 5.651 10.088 1.00 97.00 244 VAL A C 1
ATOM 1974 O O . VAL A 1 244 ? -15.620 5.669 11.076 1.00 97.00 244 VAL A O 1
ATOM 1977 N N . ALA A 1 245 ? -17.153 6.673 9.771 1.00 96.50 245 ALA A N 1
ATOM 1978 C CA . ALA A 1 245 ? -17.197 7.914 10.545 1.00 96.50 245 ALA A CA 1
ATOM 1979 C C . ALA A 1 245 ? -17.532 7.655 12.025 1.00 96.50 245 ALA A C 1
ATOM 1981 O O . ALA A 1 245 ? -16.817 8.126 12.911 1.00 96.50 245 ALA A O 1
ATOM 1982 N N . ASN A 1 246 ? -18.549 6.829 12.291 1.00 95.56 246 ASN A N 1
ATOM 1983 C CA . ASN A 1 246 ? -18.957 6.468 13.649 1.00 95.56 246 ASN A CA 1
ATOM 1984 C C . ASN A 1 246 ? -17.839 5.733 14.409 1.00 95.56 246 ASN A C 1
ATOM 1986 O O . ASN A 1 246 ? -17.549 6.057 15.561 1.00 95.56 246 ASN A O 1
ATOM 1990 N N . GLN A 1 247 ? -17.180 4.760 13.769 1.00 94.75 247 GLN A N 1
ATOM 1991 C CA . GLN A 1 247 ? -16.094 4.002 14.400 1.00 94.75 247 GLN A CA 1
ATOM 1992 C C . GLN A 1 247 ? -14.866 4.881 14.674 1.00 94.75 247 GLN A C 1
ATOM 1994 O O . GLN A 1 247 ? -14.273 4.776 15.745 1.00 94.75 247 GLN A O 1
ATOM 1999 N N . ILE A 1 248 ? -14.496 5.775 13.752 1.00 95.62 248 ILE A N 1
ATOM 2000 C CA . ILE A 1 248 ? -13.367 6.697 13.940 1.00 95.62 248 ILE A CA 1
ATOM 2001 C C . ILE A 1 248 ? -13.652 7.718 15.041 1.00 95.62 248 ILE A C 1
ATOM 2003 O O . ILE A 1 248 ? -12.785 7.948 15.884 1.00 95.62 248 ILE A O 1
ATOM 2007 N N . ALA A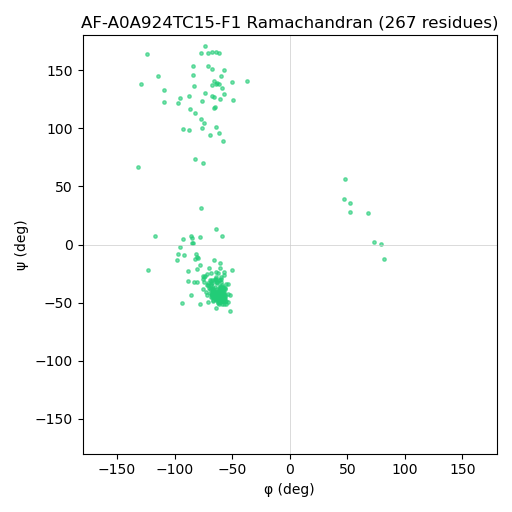 1 249 ? -14.856 8.295 15.082 1.00 94.38 249 ALA A N 1
ATOM 2008 C CA . ALA A 1 249 ? -15.256 9.198 16.160 1.00 94.38 249 ALA A CA 1
ATOM 2009 C C . ALA A 1 249 ? -15.123 8.511 17.526 1.00 94.38 249 ALA A C 1
ATOM 2011 O O . ALA A 1 249 ? -14.550 9.075 18.460 1.00 94.38 249 ALA A O 1
ATOM 2012 N N . LY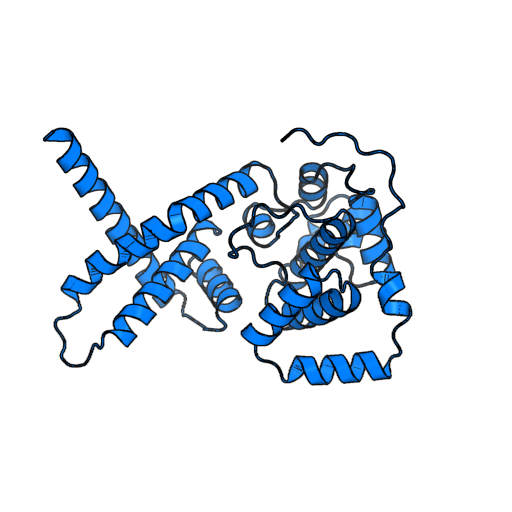S A 1 250 ? -15.558 7.248 17.608 1.00 92.00 250 LYS A N 1
ATOM 2013 C CA . LYS A 1 250 ? -15.449 6.442 18.822 1.00 92.00 250 LYS A CA 1
ATOM 2014 C C . LYS A 1 250 ? -13.997 6.173 19.220 1.00 92.00 250 LYS A C 1
ATOM 2016 O O . LYS A 1 250 ? -13.649 6.359 20.380 1.00 92.00 250 LYS A O 1
ATOM 2021 N N . VAL A 1 251 ? -13.137 5.790 18.273 1.00 93.19 251 VAL A N 1
ATOM 2022 C CA . VAL A 1 251 ? -11.700 5.605 18.538 1.00 93.19 251 VAL A CA 1
ATOM 2023 C C . VAL A 1 251 ? -11.060 6.894 19.056 1.00 93.19 251 VAL A C 1
ATOM 2025 O O . VAL A 1 251 ? -10.321 6.854 20.035 1.00 93.19 251 VAL A O 1
ATOM 2028 N N . THR A 1 252 ? -11.356 8.034 18.434 1.00 93.25 252 THR A N 1
ATOM 2029 C CA . THR A 1 252 ? -10.805 9.332 18.845 1.00 93.25 252 THR A CA 1
ATOM 2030 C C . THR A 1 252 ? -11.220 9.703 20.268 1.00 93.25 252 THR A C 1
ATOM 2032 O O . THR A 1 252 ? -10.377 10.168 21.031 1.00 93.25 252 THR A O 1
ATOM 2035 N N . ALA A 1 253 ? -12.481 9.469 20.645 1.00 92.19 253 ALA A N 1
ATOM 2036 C CA . ALA A 1 253 ? -12.960 9.712 22.007 1.00 92.19 253 ALA A CA 1
ATOM 2037 C C . ALA A 1 253 ? -12.179 8.883 23.042 1.00 92.19 253 ALA A C 1
ATOM 2039 O O . ALA A 1 253 ? -11.629 9.445 23.984 1.00 92.19 253 ALA A O 1
ATOM 2040 N N . ILE A 1 254 ? -12.018 7.578 22.793 1.00 90.94 254 ILE A N 1
ATOM 2041 C CA . ILE A 1 254 ? -11.296 6.655 23.687 1.00 90.94 254 ILE A CA 1
ATOM 2042 C C . ILE A 1 254 ? -9.840 7.090 23.895 1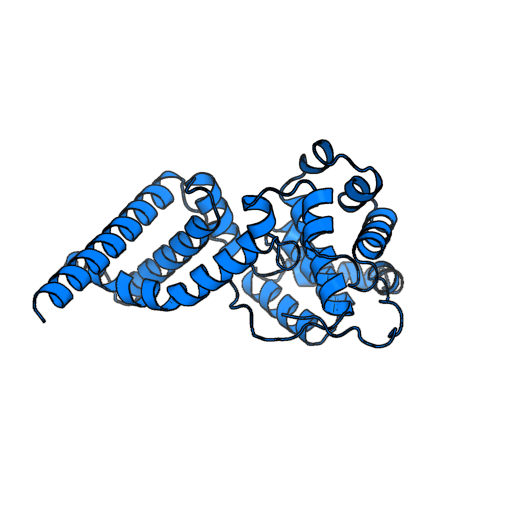.00 90.94 254 ILE A C 1
ATOM 2044 O O . ILE A 1 254 ? -9.312 7.043 25.007 1.00 90.94 254 ILE A O 1
ATOM 2048 N N . LEU A 1 255 ? -9.166 7.497 22.817 1.00 91.12 255 LEU A N 1
ATOM 2049 C CA . LEU A 1 255 ? -7.772 7.928 22.899 1.00 91.12 255 LEU A CA 1
ATOM 2050 C C . LEU A 1 255 ? -7.625 9.231 23.693 1.00 91.12 255 LEU A C 1
ATOM 2052 O O . LEU A 1 255 ? -6.711 9.323 24.508 1.00 91.12 255 LEU A O 1
ATOM 2056 N N . ARG A 1 256 ? -8.543 10.189 23.513 1.00 90.31 256 ARG A N 1
ATOM 2057 C CA . ARG A 1 256 ? -8.558 11.448 24.277 1.00 90.31 256 ARG A CA 1
ATOM 2058 C C . ARG A 1 256 ? -8.801 11.214 25.765 1.00 90.31 256 ARG A C 1
ATOM 2060 O O . ARG A 1 256 ? -8.056 11.739 26.583 1.00 90.31 256 ARG A O 1
ATOM 2067 N N . GLU A 1 257 ? -9.793 10.395 26.110 1.00 88.81 257 GLU A N 1
ATOM 2068 C CA . GLU A 1 257 ? -10.084 10.030 27.504 1.00 88.81 257 GLU A CA 1
ATOM 2069 C C . GLU A 1 257 ? -8.853 9.403 28.175 1.00 88.81 257 GLU A C 1
ATOM 2071 O O . GLU A 1 257 ? -8.450 9.827 29.256 1.00 88.81 257 GLU A O 1
ATOM 2076 N N . SER A 1 258 ? -8.178 8.466 27.496 1.00 87.00 258 SER A N 1
ATOM 2077 C CA . SER A 1 258 ? -6.964 7.838 28.030 1.00 87.00 258 SER A CA 1
ATOM 2078 C C . SER A 1 258 ? -5.796 8.812 28.223 1.00 87.00 258 SER A C 1
ATOM 2080 O O . SER A 1 258 ? -4.965 8.584 29.106 1.00 87.00 258 SER A O 1
ATOM 2082 N N . GLU A 1 259 ? -5.676 9.847 27.392 1.00 86.06 259 GLU A N 1
ATOM 2083 C CA . GLU A 1 259 ? -4.644 10.879 27.538 1.00 86.06 259 GLU A CA 1
ATOM 2084 C C . GLU A 1 259 ? -4.932 11.802 28.724 1.00 86.06 259 GLU A C 1
ATOM 2086 O O . GLU A 1 259 ? -4.014 12.096 29.489 1.00 86.06 259 GLU A O 1
ATOM 2091 N N . MET A 1 260 ? -6.196 12.185 28.927 1.00 83.81 260 MET A N 1
ATOM 2092 C CA . MET A 1 260 ? -6.617 13.001 30.069 1.00 83.81 260 MET A CA 1
ATOM 2093 C C . MET A 1 260 ? -6.369 12.294 31.403 1.00 83.81 260 MET A C 1
ATOM 2095 O O . MET A 1 260 ? -5.766 12.888 32.294 1.00 83.81 260 MET A O 1
ATOM 2099 N N . THR A 1 261 ? -6.749 11.016 31.528 1.00 81.06 261 THR A N 1
ATOM 2100 C CA . THR A 1 261 ? -6.513 10.240 32.760 1.00 81.06 261 THR A CA 1
ATOM 2101 C C . THR A 1 261 ? -5.025 10.183 33.112 1.00 81.06 261 THR A C 1
ATOM 2103 O O . THR A 1 261 ? -4.648 10.408 34.256 1.00 81.06 261 THR A O 1
ATOM 2106 N N . LYS A 1 262 ? -4.152 9.983 32.116 1.00 81.25 262 LYS A N 1
ATOM 2107 C CA . LYS A 1 262 ? -2.694 9.958 32.326 1.00 81.25 262 LYS A CA 1
ATOM 2108 C C . LYS A 1 262 ? -2.113 11.309 32.728 1.00 81.25 262 LYS A C 1
ATOM 2110 O O . LYS A 1 262 ? -1.071 11.341 33.374 1.00 81.25 262 LYS A O 1
ATOM 2115 N N . HIS A 1 263 ? -2.716 12.411 32.285 1.00 75.69 263 HIS A N 1
ATOM 2116 C CA . HIS A 1 263 ? -2.278 13.746 32.682 1.00 75.69 263 HIS A CA 1
ATOM 2117 C C . HIS A 1 263 ? -2.650 14.024 34.141 1.00 75.69 263 HIS A C 1
ATOM 2119 O O . HIS A 1 263 ? -1.807 14.490 34.897 1.00 75.69 263 HIS A O 1
ATOM 2125 N N . GLN A 1 264 ? -3.869 13.661 34.543 1.00 76.88 264 GLN A N 1
ATOM 2126 C CA . GLN A 1 264 ? -4.340 13.806 35.922 1.00 76.88 264 GLN A CA 1
ATOM 2127 C C . GLN A 1 264 ? -3.521 12.954 36.900 1.00 76.88 264 GLN A C 1
ATOM 2129 O O . GLN A 1 264 ? -3.105 13.447 37.941 1.00 76.88 264 GLN A O 1
ATOM 2134 N N . GLU A 1 265 ? -3.209 11.703 36.542 1.00 77.75 265 GLU A N 1
ATOM 2135 C CA . GLU A 1 265 ? -2.356 10.828 37.361 1.00 77.75 265 GLU A CA 1
ATOM 2136 C C . GLU A 1 265 ? -0.950 11.409 37.576 1.00 77.75 265 GLU A C 1
ATOM 2138 O O . GLU A 1 265 ? -0.396 11.265 38.660 1.00 77.75 265 GLU A O 1
ATOM 2143 N N . LYS A 1 266 ? -0.387 12.092 36.569 1.00 79.88 266 LYS A N 1
ATOM 2144 C CA . LYS A 1 266 ? 0.933 12.736 36.666 1.00 79.88 266 LYS A CA 1
ATOM 2145 C C . LYS A 1 266 ? 0.946 14.008 37.504 1.00 79.88 266 LYS A C 1
ATOM 2147 O O . LYS A 1 266 ? 1.996 14.355 38.017 1.00 79.88 266 LYS A O 1
ATOM 2152 N N . GLU A 1 267 ? -0.169 14.725 37.590 1.00 75.12 267 GLU A N 1
ATOM 2153 C CA . GLU A 1 267 ? -0.277 15.931 38.424 1.00 75.12 267 GLU A CA 1
ATOM 2154 C C . GLU A 1 267 ? -0.461 15.594 39.911 1.00 75.12 267 GLU A C 1
ATOM 2156 O O . GLU A 1 267 ? -0.236 16.446 40.765 1.00 75.12 267 GLU A O 1
ATOM 2161 N N . MET A 1 268 ? -0.861 14.358 40.223 1.00 66.50 268 MET A N 1
ATOM 2162 C CA . MET A 1 268 ? -1.055 13.869 41.591 1.00 66.50 268 MET A CA 1
ATOM 2163 C C . MET A 1 268 ? 0.185 13.194 42.201 1.00 66.50 268 MET A C 1
ATOM 2165 O O . MET A 1 268 ? 0.169 12.885 43.393 1.00 66.50 268 MET A O 1
ATOM 2169 N N . THR A 1 269 ? 1.230 12.947 41.406 1.00 63.62 269 THR A N 1
ATOM 2170 C CA . THR A 1 269 ? 2.520 12.362 41.825 1.00 63.62 269 THR A CA 1
ATOM 2171 C C . THR A 1 269 ? 3.638 13.378 41.745 1.00 63.62 269 THR A C 1
ATOM 2173 O O . THR A 1 269 ? 4.419 13.459 42.715 1.00 63.62 269 THR A O 1
#

Solvent-accessible surface area (backbone atoms only — not comparable to full-atom values): 15302 Å² total; per-residue (Å²): 138,83,79,77,85,71,74,91,64,82,78,69,80,58,68,64,66,60,52,73,74,53,57,67,68,59,54,51,51,47,51,56,56,57,68,74,47,53,73,69,59,47,52,51,50,29,52,53,27,49,74,68,66,35,59,62,60,21,51,58,42,32,49,59,29,42,78,71,60,22,66,70,52,57,62,79,55,78,82,62,92,71,81,70,51,74,57,56,49,55,48,40,45,47,52,34,40,54,37,44,37,65,80,38,70,70,52,52,77,71,25,83,44,66,65,53,28,33,34,51,42,87,53,61,73,52,15,51,52,34,44,50,62,61,36,45,89,72,70,47,58,50,50,61,51,35,58,48,54,58,59,49,72,57,60,25,49,59,21,64,60,49,36,43,70,70,60,50,50,51,50,51,54,52,59,71,44,45,62,59,50,56,70,53,56,59,70,63,48,74,75,64,65,82,44,99,82,67,48,72,65,58,51,52,52,50,51,52,51,48,46,51,48,50,57,33,34,77,50,43,96,65,48,33,60,59,27,29,52,47,37,22,46,74,68,72,52,87,58,53,49,65,58,40,44,55,47,50,54,51,53,53,50,55,54,51,54,57,51,52,54,56,50,54,57,59,76,75,107

Mean predicted aligned error: 6.36 Å

Sequence (269 aa):
MTYALSTPGAPVQPLARLVQGIAPDKLVAAATLLASLDRDRLLDRFRRSFHANNRRAALVIADALIERGVPPAFWHAPRSTVNYSLEQRADLLTYDVRWLRSAYPGHARVVRYERTRHMLSRVEAAHHRECLFAFYDGRRPLWKIVASLSLTNTQQHDCWLLRSAPVTNRHRVIQAMRDKVFATLPADLKGVRRTRTFTDDNARETLTRRHRLWLCAQMTDGNPTDIATRYRQLTGEVLSRQAVANQIAKVTAILRESEMTKHQEKEMT

pLDDT: mean 87.43, std 12.51, range [28.11, 97.62]